Protein AF-A0A2G9TZS8-F1 (afdb_monomer)

pLDDT: mean 82.48, std 20.02, range [25.28, 98.56]

InterPro domains:
  IPR015021 Ester hydrolase C11orf54, Domain of unknown function DUF1907 [PF08925] (44-182)
  IPR015021 Ester hydrolase C11orf54, Domain of unknown function DUF1907 [PF08925] (202-262)
  IPR015021 Ester hydrolase C11orf54, Domain of unknown function DUF1907 [PTHR13204] (190-262)
  IPR015021 Ester hydrolase C11orf54, Domain of unknown function DUF1907 [SM01168] (24-305)

Organism: Teladorsagia circumcincta (NCBI:txid45464)

Nearest PDB structures (foldseek):
  1xcr-assembly2_B  TM=4.876E-01  e=2.610E-09  Homo sapiens

Foldseek 3Di:
DDDDDDDDDDPPPDPDDPVVVQVVVQVVCVVPDPDDDDDDDQQQKWKWFKFWDDCVFVVWTKIKTWFAGSNVRFTFIKTKAADPPDPDRIFIDTTRDRDGPQKTKMKMASFFDKDKAWDKDFDDWPDPDDLVRLLLQLCCVVVPQQKDKDKDKDWPAFDKDKDWIFGGDDPDDPPPPPPDPPDDDDDDHDDDDNVVSQVSSQVSRVVTGPDIDIDTDIAQQCCDPPNVGPTGGSGPPIDIDIDHDPVSSDRDPPVPDDPPPVVVVRIDIDMFTDGKIKIKIAMSHDPPPPDPHIHMDIQGPVGGD

Solvent-accessible surface area (backbone atoms only — not comparable to full-atom values): 17751 Å² total; per-residue (Å²): 138,85,84,79,81,81,78,84,77,81,81,75,76,82,80,71,51,72,68,56,48,47,54,54,49,46,60,59,44,54,78,79,42,96,81,76,81,83,77,87,73,81,64,39,29,30,36,34,17,22,28,33,30,35,33,96,78,72,77,42,27,17,36,18,29,44,26,35,13,50,63,76,73,38,49,54,14,39,33,28,30,67,40,87,96,51,97,53,61,49,40,56,46,78,35,83,58,94,73,63,40,64,29,34,39,30,37,35,9,64,43,52,29,68,30,81,38,66,43,78,46,73,45,64,75,77,39,91,57,53,74,69,57,31,39,32,56,29,46,22,71,72,49,45,86,54,26,38,68,52,65,54,75,48,70,43,74,70,62,72,46,85,46,66,40,45,59,69,79,72,92,66,80,72,68,76,71,70,84,67,80,80,77,85,80,85,80,90,57,53,81,75,52,59,73,54,48,33,55,49,39,44,64,27,40,62,72,26,24,77,42,75,48,60,46,82,39,71,41,65,58,28,48,37,86,88,62,60,41,63,41,44,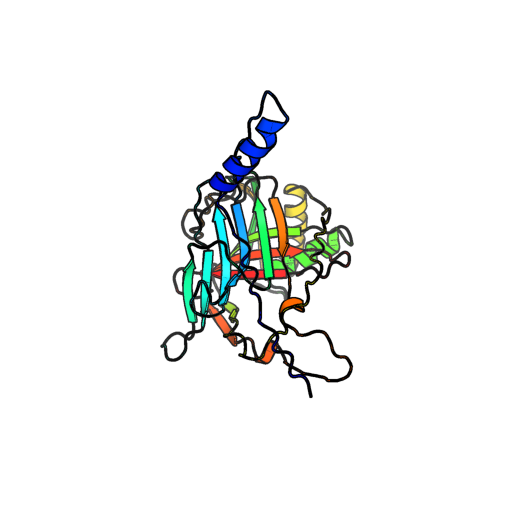22,69,26,40,74,68,44,77,49,79,42,79,38,76,75,69,79,51,78,81,87,52,91,87,60,91,77,85,75,56,60,79,78,64,42,46,72,44,83,34,56,46,59,28,41,32,27,33,31,34,35,31,40,73,95,78,77,82,62,71,49,68,44,71,31,42,36,42,99,78,42,38,74

Structure (mmCIF, N/CA/C/O backbone):
data_AF-A0A2G9TZS8-F1
#
_entry.id   AF-A0A2G9TZS8-F1
#
loop_
_atom_site.group_PDB
_atom_site.id
_atom_site.type_symbol
_atom_site.label_atom_id
_atom_site.label_alt_id
_atom_site.label_comp_id
_atom_site.label_asym_id
_atom_site.label_entity_id
_atom_site.label_seq_id
_atom_site.pdbx_PDB_ins_code
_atom_site.Cartn_x
_atom_site.Cartn_y
_atom_site.Cartn_z
_atom_site.occupancy
_atom_site.B_iso_or_equiv
_atom_site.auth_seq_id
_atom_site.auth_comp_id
_atom_site.auth_asym_id
_atom_site.auth_atom_id
_atom_site.pdbx_PDB_model_num
ATOM 1 N N . MET A 1 1 ? 31.378 -47.441 -19.114 1.00 35.12 1 MET A N 1
ATOM 2 C CA . MET A 1 1 ? 31.021 -46.063 -18.714 1.00 35.12 1 MET A CA 1
ATOM 3 C C . MET A 1 1 ? 30.010 -45.546 -19.720 1.00 35.12 1 MET A C 1
ATOM 5 O O . MET A 1 1 ? 30.395 -45.274 -20.845 1.00 35.12 1 MET A O 1
ATOM 9 N N . TYR A 1 2 ? 28.728 -45.512 -19.356 1.00 25.28 2 TYR A N 1
ATOM 10 C CA . TYR A 1 2 ? 27.676 -44.915 -20.182 1.00 25.28 2 TYR A CA 1
ATOM 11 C C . TYR A 1 2 ? 27.460 -43.480 -19.701 1.00 25.28 2 TYR A C 1
ATOM 13 O O . TYR A 1 2 ? 26.984 -43.262 -18.590 1.00 25.28 2 TYR A O 1
ATOM 21 N N . THR A 1 3 ? 27.855 -42.505 -20.512 1.00 29.95 3 THR A N 1
ATOM 22 C CA . THR A 1 3 ? 27.522 -41.092 -20.324 1.00 29.95 3 THR A CA 1
ATOM 23 C C . THR A 1 3 ? 26.095 -40.861 -20.817 1.00 29.95 3 THR A C 1
ATOM 25 O O . THR A 1 3 ? 25.846 -40.807 -22.018 1.00 29.95 3 THR A O 1
ATOM 28 N N . MET A 1 4 ? 25.139 -40.750 -19.893 1.00 28.06 4 MET A N 1
ATOM 29 C CA . MET A 1 4 ? 23.802 -40.236 -20.201 1.00 28.06 4 MET A CA 1
ATOM 30 C C . MET A 1 4 ? 23.874 -38.709 -20.313 1.00 28.06 4 MET A C 1
ATOM 32 O O . MET A 1 4 ? 24.074 -38.018 -19.315 1.00 28.06 4 MET A O 1
ATOM 36 N N . SER A 1 5 ? 23.720 -38.181 -21.528 1.00 30.44 5 SER A N 1
ATOM 37 C CA . SER A 1 5 ? 23.448 -36.761 -21.750 1.00 30.44 5 SER A CA 1
ATOM 38 C C . SER A 1 5 ? 21.983 -36.483 -21.417 1.00 30.44 5 SER A C 1
ATOM 40 O O . SER A 1 5 ? 21.083 -36.940 -22.125 1.00 30.44 5 SER A O 1
ATOM 42 N N . TRP A 1 6 ? 21.726 -35.735 -20.350 1.00 30.45 6 TRP A N 1
ATOM 43 C CA . TRP A 1 6 ? 20.396 -35.197 -20.087 1.00 30.45 6 TRP A CA 1
ATOM 44 C C . TRP A 1 6 ? 20.167 -34.013 -21.025 1.00 30.45 6 TRP A C 1
ATOM 46 O O . TRP A 1 6 ? 20.700 -32.929 -20.802 1.00 30.45 6 TRP A O 1
ATOM 56 N N . ASN A 1 7 ? 19.395 -34.220 -22.092 1.00 29.89 7 ASN A N 1
ATOM 57 C CA . ASN A 1 7 ? 18.829 -33.104 -22.842 1.00 29.89 7 ASN A CA 1
ATOM 58 C C . ASN A 1 7 ? 17.851 -32.379 -21.912 1.00 29.89 7 ASN A C 1
ATOM 60 O O . ASN A 1 7 ? 16.855 -32.956 -21.477 1.00 29.89 7 ASN A O 1
ATOM 64 N N . THR A 1 8 ? 18.147 -31.129 -21.572 1.00 30.12 8 THR A N 1
ATOM 65 C CA . THR A 1 8 ? 17.216 -30.260 -20.854 1.00 30.12 8 THR A CA 1
ATOM 66 C C . THR A 1 8 ? 16.026 -29.977 -21.770 1.00 30.12 8 THR A C 1
ATOM 68 O O . THR A 1 8 ? 16.137 -29.208 -22.722 1.00 30.12 8 THR A O 1
ATOM 71 N N . PHE A 1 9 ? 14.881 -30.611 -21.517 1.00 29.58 9 PHE A N 1
ATOM 72 C CA . PHE A 1 9 ? 13.633 -30.255 -22.185 1.00 29.58 9 PHE A CA 1
ATOM 73 C C . PHE A 1 9 ? 13.015 -29.070 -21.444 1.00 29.58 9 PHE A C 1
ATOM 75 O O . PHE A 1 9 ? 12.527 -29.208 -20.325 1.00 29.58 9 PHE A O 1
ATOM 82 N N . VAL A 1 10 ? 13.046 -27.891 -22.061 1.00 32.47 10 VAL A N 1
ATOM 83 C CA . VAL A 1 10 ? 12.282 -26.737 -21.582 1.00 32.47 10 VAL A CA 1
ATOM 84 C C . VAL A 1 10 ? 10.827 -26.957 -21.989 1.00 32.47 10 VAL A C 1
ATOM 86 O O . VAL A 1 10 ? 10.478 -26.832 -23.163 1.00 32.47 10 VAL A O 1
ATOM 89 N N . ILE A 1 11 ? 9.965 -27.300 -21.030 1.00 32.38 11 ILE A N 1
ATOM 90 C CA . ILE A 1 11 ? 8.516 -27.260 -21.242 1.00 32.38 11 ILE A CA 1
ATOM 91 C C . ILE A 1 11 ? 8.112 -25.784 -21.227 1.00 32.38 11 ILE A C 1
ATOM 93 O O . ILE A 1 11 ? 7.881 -25.192 -20.174 1.00 32.38 11 ILE A O 1
ATOM 97 N N . ASN A 1 12 ? 8.041 -25.171 -22.408 1.00 34.56 12 ASN A N 1
ATOM 98 C CA . ASN A 1 12 ? 7.396 -23.874 -22.559 1.00 34.56 12 ASN A CA 1
ATOM 99 C C . ASN A 1 12 ? 5.896 -24.072 -22.329 1.00 34.56 12 ASN A C 1
ATOM 101 O O . ASN A 1 12 ? 5.187 -24.580 -23.197 1.00 34.56 12 ASN A O 1
ATOM 105 N N . THR A 1 13 ? 5.405 -23.682 -21.154 1.00 34.59 13 THR A N 1
ATOM 106 C CA . THR A 1 13 ? 3.964 -23.538 -20.951 1.00 34.59 13 THR A CA 1
ATOM 107 C C . THR A 1 13 ? 3.486 -22.419 -21.871 1.00 34.59 13 THR A C 1
ATOM 109 O O . THR A 1 13 ? 3.831 -21.249 -21.693 1.00 34.59 13 THR A O 1
ATOM 112 N N . LEU A 1 14 ? 2.741 -22.780 -22.918 1.00 43.50 14 LEU A N 1
ATOM 113 C CA . LEU A 1 14 ? 2.058 -21.799 -23.755 1.00 43.50 14 LEU A CA 1
ATOM 114 C C . LEU A 1 14 ? 1.156 -20.966 -22.833 1.00 43.50 14 LEU A C 1
ATOM 116 O O . LEU A 1 14 ? 0.397 -21.528 -22.044 1.00 43.50 14 LEU A O 1
ATOM 120 N N . ARG A 1 15 ? 1.257 -19.634 -22.910 1.00 47.97 15 ARG A N 1
ATOM 121 C CA . ARG A 1 15 ? 0.358 -18.690 -22.226 1.00 47.97 15 ARG A CA 1
ATOM 122 C C . ARG A 1 15 ? -0.597 -18.084 -23.256 1.00 47.97 15 ARG A C 1
ATOM 124 O O . ARG A 1 15 ? -0.378 -16.945 -23.665 1.00 47.97 15 ARG A O 1
ATOM 131 N N . PRO A 1 16 ? -1.592 -18.849 -23.736 1.00 58.88 16 PRO A N 1
ATOM 132 C CA . PRO A 1 16 ? -2.584 -18.331 -24.665 1.00 58.88 16 PRO A CA 1
ATOM 133 C C . PRO A 1 16 ? -3.329 -17.152 -24.036 1.00 58.88 16 PRO A C 1
ATOM 135 O O . PRO A 1 16 ? -3.591 -17.118 -22.832 1.00 58.88 16 PRO A O 1
ATOM 138 N N . SER A 1 17 ? -3.679 -16.181 -24.866 1.00 65.94 17 SER A N 1
ATOM 139 C CA . SER A 1 17 ? -4.579 -15.092 -24.509 1.00 65.94 17 SER A CA 1
ATOM 140 C C . SER A 1 17 ? -5.941 -15.628 -24.054 1.00 65.94 17 SER A C 1
ATOM 142 O O . SER A 1 17 ? -6.375 -16.715 -24.445 1.00 65.94 17 SER A O 1
ATOM 144 N N . ASN A 1 18 ? -6.679 -14.828 -23.281 1.00 69.25 18 ASN A N 1
ATOM 145 C CA . ASN A 1 18 ? -8.056 -15.160 -22.900 1.00 69.25 18 ASN A CA 1
ATOM 146 C C . ASN A 1 18 ? -8.951 -15.429 -24.125 1.00 69.25 18 ASN A C 1
ATOM 148 O O . ASN A 1 18 ? -9.853 -16.258 -24.051 1.00 69.25 18 ASN A O 1
ATOM 152 N N . ALA A 1 19 ? -8.686 -14.772 -25.261 1.00 72.38 19 ALA A N 1
ATOM 153 C CA . ALA A 1 19 ? -9.400 -15.004 -26.516 1.00 72.38 19 ALA A CA 1
ATOM 154 C C . ALA A 1 19 ? -9.102 -16.391 -27.114 1.00 72.38 19 ALA A C 1
ATOM 156 O O . ALA A 1 19 ? -10.026 -17.101 -27.514 1.00 72.38 19 ALA A O 1
ATOM 157 N N . GLU A 1 20 ? -7.833 -16.803 -27.127 1.00 75.38 20 GLU A N 1
ATOM 158 C CA . GLU A 1 20 ? -7.422 -18.136 -27.581 1.00 75.38 20 GLU A CA 1
ATOM 159 C C . GLU A 1 20 ? -7.981 -19.230 -26.663 1.00 75.38 20 GLU A C 1
ATOM 161 O O . GLU A 1 20 ? -8.568 -20.197 -27.149 1.00 75.38 20 GLU A O 1
ATOM 166 N N . LEU A 1 21 ? -7.888 -19.048 -25.339 1.00 75.31 21 LEU A N 1
ATOM 167 C CA . LEU A 1 21 ? -8.467 -19.973 -24.361 1.00 75.31 21 LEU A CA 1
ATOM 168 C C . LEU A 1 21 ? -9.978 -20.095 -24.517 1.00 75.31 21 LEU A C 1
ATOM 170 O O . LEU A 1 21 ? -10.494 -21.210 -24.554 1.00 75.31 21 LEU A O 1
ATOM 174 N N . ARG A 1 22 ? -10.686 -18.968 -24.653 1.00 77.94 22 ARG A N 1
ATOM 175 C CA . ARG A 1 22 ? -12.132 -18.958 -24.881 1.00 77.94 22 ARG A CA 1
ATOM 176 C C . ARG A 1 22 ? -12.494 -19.805 -26.095 1.00 77.94 22 ARG A C 1
ATOM 178 O O . ARG A 1 22 ? -13.341 -20.680 -25.970 1.00 77.94 22 ARG A O 1
ATOM 185 N N . SER A 1 23 ? -11.834 -19.580 -27.232 1.00 79.31 23 SER A N 1
ATOM 186 C CA . SER A 1 23 ? -12.105 -20.317 -28.472 1.00 79.31 23 SER A CA 1
ATOM 187 C C . SER A 1 23 ? -11.875 -21.823 -28.305 1.00 79.31 23 SER A C 1
ATOM 189 O O . SER A 1 23 ? -12.710 -22.638 -28.699 1.00 79.31 23 SER A O 1
ATOM 191 N N . VAL A 1 24 ? -10.777 -22.221 -27.656 1.00 81.88 24 VAL A N 1
ATOM 192 C CA . VAL A 1 24 ? -10.482 -23.637 -27.382 1.00 81.88 24 VAL A CA 1
ATOM 193 C C . VAL A 1 24 ? -11.535 -24.261 -26.456 1.00 81.88 24 VAL A C 1
ATOM 195 O O . VAL A 1 24 ? -12.009 -25.366 -26.729 1.00 81.88 24 VAL A O 1
ATOM 198 N N . ILE A 1 25 ? -11.938 -23.556 -25.395 1.00 77.06 25 ILE A N 1
ATOM 199 C CA . ILE A 1 25 ? -12.937 -24.025 -24.424 1.00 77.06 25 ILE A CA 1
ATOM 200 C C . ILE A 1 25 ? -14.326 -24.117 -25.068 1.00 77.06 25 ILE A C 1
ATOM 202 O O . ILE A 1 25 ? -14.992 -25.141 -24.919 1.00 77.06 25 ILE A O 1
ATOM 206 N N . GLU A 1 26 ? -14.756 -23.102 -25.823 1.00 83.38 26 GLU A N 1
ATOM 207 C CA . GLU A 1 26 ? -16.028 -23.118 -26.559 1.00 83.38 26 GLU A CA 1
ATOM 208 C C . GLU A 1 26 ? -16.082 -24.314 -27.512 1.00 83.38 26 GLU A C 1
ATOM 210 O O . GLU A 1 26 ? -17.033 -25.094 -27.467 1.00 83.38 26 GLU A O 1
ATOM 215 N N . ASN A 1 27 ? -15.029 -24.522 -28.310 1.00 84.25 27 ASN A N 1
ATOM 216 C CA . ASN A 1 27 ? -14.941 -25.648 -29.240 1.00 84.25 27 ASN A CA 1
ATOM 217 C C . ASN A 1 27 ? -14.977 -27.013 -28.534 1.00 84.25 27 ASN A C 1
ATOM 219 O O . ASN A 1 27 ? -15.551 -27.969 -29.061 1.00 84.25 27 ASN A O 1
ATOM 223 N N . ALA A 1 28 ? -14.374 -27.133 -27.348 1.00 81.06 28 ALA A N 1
ATOM 224 C CA . ALA A 1 28 ? -14.421 -28.361 -26.558 1.00 81.06 28 ALA A CA 1
ATOM 225 C C . ALA A 1 28 ? -15.824 -28.632 -25.986 1.00 81.06 28 ALA A C 1
ATOM 227 O O . ALA A 1 28 ? -16.294 -29.773 -26.000 1.00 81.06 28 ALA A O 1
ATOM 228 N N . LEU A 1 29 ? -16.511 -27.591 -25.511 1.00 78.94 29 LEU A N 1
ATOM 229 C CA . LEU A 1 29 ? -17.843 -27.697 -24.918 1.00 78.94 29 LEU A CA 1
ATOM 230 C C . LEU A 1 29 ? -18.932 -27.949 -25.970 1.00 78.94 29 LEU A C 1
ATOM 232 O O . LEU A 1 29 ? -19.835 -28.747 -25.718 1.00 78.94 29 LEU A O 1
ATOM 236 N N . TRP A 1 30 ? -18.828 -27.357 -27.165 1.00 85.06 30 TRP A N 1
ATOM 237 C CA . TRP A 1 30 ? -19.791 -27.562 -28.260 1.00 85.06 30 TRP A CA 1
ATOM 238 C C . TRP A 1 30 ? -19.912 -29.020 -28.711 1.00 85.06 30 TRP A C 1
ATOM 240 O O . TRP A 1 30 ? -20.944 -29.420 -29.246 1.00 85.06 30 TRP A O 1
ATOM 250 N N . LYS A 1 31 ? -18.896 -29.848 -28.446 1.00 83.50 31 LYS A N 1
ATOM 251 C CA . LYS A 1 31 ? -18.956 -31.292 -28.713 1.00 83.50 31 LYS A CA 1
ATOM 252 C C . LYS A 1 31 ? -19.944 -32.036 -27.810 1.00 83.50 31 LYS A C 1
ATOM 254 O O . LYS A 1 31 ? -20.360 -33.132 -28.167 1.00 83.50 31 LYS A O 1
ATOM 259 N N . ASN A 1 32 ? -20.302 -31.468 -26.657 1.00 81.81 32 ASN A N 1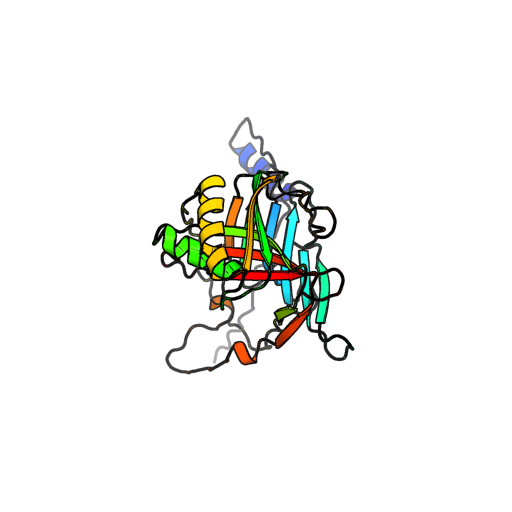
ATOM 260 C CA . ASN A 1 32 ? -21.054 -32.159 -25.605 1.00 81.81 32 ASN A CA 1
ATOM 261 C C . ASN A 1 32 ? -22.335 -31.428 -25.168 1.00 81.81 32 ASN A C 1
ATOM 263 O O . ASN A 1 32 ? -23.214 -32.049 -24.575 1.00 81.81 32 ASN A O 1
ATOM 267 N N . TYR A 1 33 ? -22.474 -30.133 -25.466 1.00 77.94 33 TYR A N 1
ATOM 268 C CA . TYR A 1 33 ? -23.594 -29.310 -25.007 1.00 77.94 33 TYR A CA 1
ATOM 269 C C . TYR A 1 33 ? -24.204 -28.508 -26.164 1.00 77.94 33 TYR A C 1
ATOM 271 O O . TYR A 1 33 ? -23.491 -27.966 -27.002 1.00 77.94 33 TYR A O 1
ATOM 279 N N . LYS A 1 34 ? -25.542 -28.418 -26.205 1.00 76.81 34 LYS A N 1
ATOM 280 C CA . LYS A 1 34 ? -26.296 -27.762 -27.296 1.00 76.81 34 LYS A CA 1
ATOM 281 C C . LYS A 1 34 ? -26.397 -26.238 -27.176 1.00 76.81 34 LYS A C 1
ATOM 283 O O . LYS A 1 34 ? -26.780 -25.596 -28.142 1.00 76.81 34 LYS A O 1
ATOM 288 N N . ASN A 1 35 ? -26.081 -25.680 -26.009 1.00 81.31 35 ASN A N 1
ATOM 289 C CA . ASN A 1 35 ? -26.144 -24.247 -25.724 1.00 81.31 35 ASN A CA 1
ATOM 290 C C . ASN A 1 35 ? -24.897 -23.861 -24.923 1.00 81.31 35 ASN A C 1
ATOM 292 O O . ASN A 1 35 ? -24.909 -23.911 -23.694 1.00 81.31 35 ASN A O 1
ATOM 296 N N . VAL A 1 36 ? -23.804 -23.544 -25.615 1.00 70.31 36 VAL A N 1
ATOM 297 C CA . VAL A 1 36 ? -22.550 -23.117 -24.984 1.00 70.31 36 VAL A CA 1
ATOM 298 C C . VAL A 1 36 ? -22.375 -21.621 -25.187 1.00 70.31 36 VAL A C 1
ATOM 300 O O . VAL A 1 36 ? -22.324 -21.143 -26.317 1.00 70.31 36 VAL A O 1
ATOM 303 N N . GLN A 1 37 ? -22.233 -20.893 -24.084 1.00 76.75 37 GLN A N 1
ATOM 304 C CA . GLN A 1 37 ? -21.794 -19.505 -24.075 1.00 76.75 37 GLN A CA 1
ATOM 305 C C . GLN A 1 37 ? -20.632 -19.394 -23.090 1.00 76.75 37 GLN A C 1
ATOM 307 O O . GLN A 1 37 ? -20.821 -19.582 -21.890 1.00 76.75 37 GLN A O 1
ATOM 312 N N . VAL A 1 38 ? -19.425 -19.112 -23.586 1.00 70.44 38 VAL A N 1
ATOM 313 C CA . VAL A 1 38 ? -18.279 -18.797 -22.726 1.00 70.44 38 VAL A CA 1
ATOM 314 C C . VAL A 1 38 ? -18.113 -17.288 -22.729 1.00 70.44 38 VAL A C 1
ATOM 316 O O . VAL A 1 38 ? -17.716 -16.678 -23.720 1.00 70.44 38 VAL A O 1
ATOM 319 N N . THR A 1 39 ? -18.450 -16.664 -21.609 1.00 65.38 39 THR A N 1
ATOM 320 C CA . THR A 1 39 ? -18.298 -15.220 -21.450 1.00 65.38 39 THR A CA 1
ATOM 321 C C . THR A 1 39 ? -16.917 -14.929 -20.888 1.00 65.38 39 THR A C 1
ATOM 323 O O . THR A 1 39 ? -16.554 -15.421 -19.823 1.00 65.38 39 THR A O 1
ATOM 326 N N . LEU A 1 40 ? -16.154 -14.093 -21.589 1.00 58.47 40 LEU A N 1
ATOM 327 C CA . LEU A 1 40 ? -14.996 -13.444 -20.991 1.00 58.47 40 LEU A CA 1
ATOM 328 C C . LEU A 1 40 ? -15.510 -12.312 -20.114 1.00 58.47 40 LEU A C 1
ATOM 330 O O . LEU A 1 40 ? -15.914 -11.266 -20.615 1.00 58.47 40 LEU A O 1
ATOM 334 N N . THR A 1 41 ? -15.533 -12.536 -18.808 1.00 54.84 41 THR A N 1
ATOM 335 C CA . THR A 1 41 ? -15.767 -11.463 -17.849 1.00 54.84 41 THR A CA 1
ATOM 336 C C . THR A 1 41 ? -14.444 -10.761 -17.596 1.00 54.84 41 THR A C 1
ATOM 338 O O . THR A 1 41 ? -13.476 -11.389 -17.162 1.00 54.84 41 THR A O 1
ATOM 341 N N . THR A 1 42 ? -14.387 -9.459 -17.861 1.00 58.56 42 THR A N 1
ATOM 342 C CA . THR A 1 42 ? -13.348 -8.623 -17.266 1.00 58.56 42 THR A CA 1
ATOM 343 C C . THR A 1 42 ? -13.581 -8.627 -15.760 1.00 58.56 42 THR A C 1
ATOM 345 O O . THR A 1 42 ? -14.714 -8.489 -15.304 1.00 58.56 42 THR A O 1
ATOM 348 N N . CYS A 1 43 ? -12.531 -8.859 -14.978 1.00 62.12 43 CYS A N 1
ATOM 349 C CA . CYS A 1 43 ? -12.584 -8.615 -13.544 1.00 62.12 43 CYS A CA 1
ATOM 350 C C . CYS A 1 43 ? -12.224 -7.137 -13.368 1.00 62.12 43 CYS A C 1
ATOM 352 O O . CYS A 1 43 ? -11.061 -6.794 -13.610 1.00 62.12 43 CYS A O 1
ATOM 354 N N . PRO A 1 44 ? -13.184 -6.243 -13.061 1.00 80.69 44 PRO A N 1
ATOM 355 C CA . PRO A 1 44 ? -12.887 -4.838 -12.849 1.00 80.69 44 PRO A CA 1
ATOM 356 C C . PRO A 1 44 ? -12.179 -4.719 -11.503 1.00 80.69 44 PRO A C 1
ATOM 358 O O . PRO A 1 44 ? -12.799 -4.412 -10.500 1.00 80.69 44 PRO A O 1
ATOM 361 N N . ALA A 1 45 ? -10.893 -5.050 -11.465 1.00 89.19 45 ALA A N 1
ATOM 362 C CA . ALA A 1 45 ? -10.120 -5.065 -10.239 1.00 89.19 45 ALA A CA 1
ATOM 363 C C . ALA A 1 45 ? -9.151 -3.889 -10.199 1.00 89.19 45 ALA A C 1
ATOM 365 O O . ALA A 1 45 ? -8.539 -3.545 -11.210 1.00 89.19 45 ALA A O 1
ATOM 366 N N . PHE A 1 46 ? -8.972 -3.307 -9.021 1.00 94.50 46 PHE A N 1
ATOM 367 C CA . PHE A 1 46 ? -7.871 -2.391 -8.752 1.00 94.50 46 PHE A CA 1
ATOM 368 C C . PHE A 1 46 ? -6.944 -3.026 -7.726 1.00 94.50 46 PHE A C 1
ATOM 370 O O . PHE A 1 46 ? -7.387 -3.375 -6.632 1.00 94.50 46 PHE A O 1
ATOM 377 N N . ALA A 1 47 ? -5.679 -3.205 -8.098 1.00 95.12 47 ALA A N 1
ATOM 378 C CA . ALA A 1 47 ? -4.657 -3.787 -7.249 1.00 95.12 47 ALA A CA 1
ATOM 379 C C . ALA A 1 47 ? -3.542 -2.775 -6.976 1.00 95.12 47 ALA A C 1
ATOM 381 O O . ALA A 1 47 ? -2.999 -2.178 -7.909 1.00 95.12 47 ALA A O 1
ATOM 382 N N . PHE A 1 48 ? -3.183 -2.615 -5.704 1.00 97.50 48 PHE A N 1
ATOM 383 C CA . PHE A 1 48 ? -2.068 -1.771 -5.288 1.00 97.50 48 PHE A CA 1
ATOM 384 C C . PHE A 1 48 ? -1.354 -2.336 -4.061 1.00 97.50 48 PHE A C 1
ATOM 386 O O . PHE A 1 48 ? -1.945 -3.072 -3.274 1.00 97.50 48 PHE A O 1
ATOM 393 N N . GLY A 1 49 ? -0.086 -1.982 -3.876 1.00 97.50 49 GLY A N 1
ATOM 394 C CA . GLY A 1 49 ? 0.686 -2.397 -2.703 1.00 97.50 49 GLY A CA 1
ATOM 395 C C . GLY A 1 49 ? 2.161 -2.663 -3.001 1.00 97.50 49 GLY A C 1
ATOM 396 O O . GLY A 1 49 ? 2.577 -2.629 -4.160 1.00 97.50 49 GLY A O 1
ATOM 397 N N . PRO A 1 50 ? 2.971 -2.907 -1.964 1.00 97.44 50 PRO A N 1
ATOM 398 C CA . PRO A 1 50 ? 4.396 -3.174 -2.111 1.00 97.44 50 PRO A CA 1
ATOM 399 C C . PRO A 1 50 ? 4.679 -4.556 -2.717 1.00 97.44 50 PRO A C 1
ATOM 401 O O . PRO A 1 50 ? 4.108 -5.576 -2.317 1.00 97.44 50 PRO A O 1
ATOM 404 N N . CYS A 1 51 ? 5.596 -4.586 -3.679 1.00 90.56 51 CYS A N 1
ATOM 405 C CA . CYS A 1 51 ? 6.077 -5.778 -4.373 1.00 90.56 51 CYS A CA 1
ATOM 406 C C . CYS A 1 51 ? 7.576 -5.656 -4.663 1.00 90.56 51 CYS A C 1
ATOM 408 O O . CYS A 1 51 ? 8.105 -4.549 -4.728 1.00 90.56 51 CYS A O 1
ATOM 410 N N . ALA A 1 52 ? 8.241 -6.775 -4.943 1.00 88.25 52 ALA A N 1
ATOM 411 C CA . ALA A 1 52 ? 9.570 -6.728 -5.550 1.00 88.25 52 ALA A CA 1
ATOM 412 C C . ALA A 1 52 ? 9.474 -6.549 -7.078 1.00 88.25 52 ALA A C 1
ATO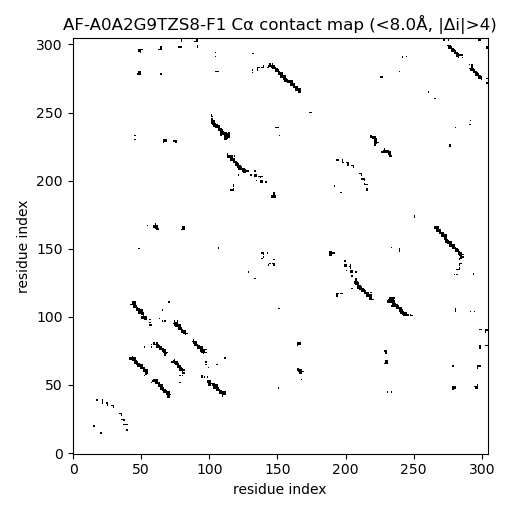M 414 O O . ALA A 1 52 ? 8.670 -7.195 -7.765 1.00 88.25 52 ALA A O 1
ATOM 415 N N . CYS A 1 53 ? 10.291 -5.636 -7.605 1.00 90.00 53 CYS A N 1
ATOM 416 C CA . CYS A 1 53 ? 10.399 -5.337 -9.025 1.00 90.00 53 CYS A CA 1
ATOM 417 C C . CYS A 1 53 ? 11.380 -6.309 -9.704 1.00 90.00 53 CYS A C 1
ATOM 419 O O . CYS A 1 53 ? 12.553 -6.376 -9.323 1.00 90.00 53 CYS A O 1
ATOM 421 N N . PRO A 1 54 ? 10.958 -7.042 -10.748 1.00 82.88 54 PRO A N 1
ATOM 422 C CA . PRO A 1 54 ? 11.838 -7.962 -11.444 1.00 82.88 54 PRO A CA 1
ATOM 423 C C . PRO A 1 54 ? 12.736 -7.233 -12.449 1.00 82.88 54 PRO A C 1
ATOM 425 O O . PRO A 1 54 ? 12.261 -6.442 -13.267 1.00 82.88 54 PRO A O 1
ATOM 428 N N . ALA A 1 55 ? 14.005 -7.646 -12.526 1.00 84.31 55 ALA A N 1
ATOM 429 C CA . ALA A 1 55 ? 14.956 -7.160 -13.532 1.00 84.31 55 ALA A CA 1
ATOM 430 C C . ALA A 1 55 ? 14.452 -7.308 -14.980 1.00 84.31 55 ALA A C 1
ATOM 432 O O . ALA A 1 55 ? 14.735 -6.471 -15.828 1.00 84.31 55 ALA A O 1
ATOM 433 N N . SER A 1 56 ? 13.614 -8.314 -15.260 1.00 81.00 56 SER A N 1
ATOM 434 C CA . SER A 1 56 ? 12.974 -8.490 -16.577 1.00 81.00 56 SER A CA 1
ATOM 435 C C . SER A 1 56 ? 12.051 -7.338 -17.009 1.00 81.00 56 SER A C 1
ATOM 437 O O . SER A 1 56 ? 11.618 -7.312 -18.157 1.00 81.00 56 SER A O 1
ATOM 439 N N . VAL A 1 57 ? 11.701 -6.436 -16.087 1.00 85.62 57 VAL A N 1
ATOM 440 C CA . VAL A 1 57 ? 10.794 -5.304 -16.310 1.00 85.62 57 VAL A CA 1
ATOM 441 C C . VAL A 1 57 ? 11.528 -3.969 -16.188 1.00 85.62 57 VAL A C 1
ATOM 443 O O . VAL A 1 57 ? 11.311 -3.094 -17.018 1.00 85.62 57 VAL A O 1
ATOM 446 N N . ALA A 1 58 ? 12.410 -3.820 -15.195 1.00 87.75 58 ALA A N 1
ATOM 447 C CA . ALA A 1 58 ? 13.119 -2.565 -14.924 1.00 87.75 58 ALA A CA 1
ATOM 448 C C . ALA A 1 58 ? 14.598 -2.554 -15.366 1.00 87.75 58 ALA A C 1
ATOM 450 O O . ALA A 1 58 ? 15.288 -1.552 -15.191 1.00 87.75 58 ALA A O 1
ATOM 451 N N . GLY A 1 59 ? 15.104 -3.657 -15.929 1.00 87.62 59 GLY A N 1
ATOM 452 C CA . GLY A 1 59 ? 16.514 -3.852 -16.296 1.00 87.62 59 GLY A CA 1
ATOM 453 C C . GLY A 1 59 ? 17.407 -4.322 -15.140 1.00 87.62 59 GLY A C 1
ATOM 454 O O . GLY A 1 59 ? 18.438 -4.936 -15.384 1.00 87.62 59 GLY A O 1
ATOM 455 N N . THR A 1 60 ? 16.983 -4.091 -13.899 1.00 86.94 60 THR A N 1
ATOM 456 C CA . THR A 1 60 ? 17.636 -4.502 -12.646 1.00 86.94 60 THR A CA 1
ATOM 457 C C . THR A 1 60 ? 16.556 -4.759 -11.592 1.00 86.94 60 THR A C 1
ATOM 459 O O . THR A 1 60 ? 15.405 -4.340 -11.772 1.00 86.94 60 THR A O 1
ATOM 462 N N . ALA A 1 61 ? 16.881 -5.503 -10.538 1.00 88.12 61 ALA A N 1
ATOM 463 C CA . ALA A 1 61 ? 15.972 -5.668 -9.410 1.00 88.12 61 ALA A CA 1
ATOM 464 C C . ALA A 1 61 ? 15.685 -4.319 -8.724 1.00 88.12 61 ALA A C 1
ATOM 466 O O . ALA A 1 61 ? 16.475 -3.378 -8.799 1.00 88.12 61 ALA A O 1
ATOM 467 N N . GLY A 1 62 ? 14.541 -4.218 -8.057 1.00 92.06 62 GLY A N 1
ATOM 468 C CA . GLY A 1 62 ? 14.208 -3.023 -7.291 1.00 92.06 62 GLY A CA 1
ATOM 469 C C . GLY A 1 62 ? 12.961 -3.187 -6.450 1.00 92.06 62 GLY A C 1
ATOM 470 O O . GLY A 1 62 ? 12.375 -4.269 -6.384 1.00 92.06 62 GLY A O 1
ATOM 471 N N . GLU A 1 63 ? 12.529 -2.083 -5.863 1.00 95.62 63 GLU A N 1
ATOM 472 C CA . GLU A 1 63 ? 11.290 -2.011 -5.098 1.00 95.62 63 GLU A CA 1
ATOM 473 C C . GLU A 1 63 ? 10.160 -1.522 -5.993 1.00 95.62 63 GLU A C 1
ATOM 475 O O . GLU A 1 63 ? 10.371 -0.672 -6.853 1.00 95.62 63 GLU A O 1
ATOM 480 N N . LEU A 1 64 ? 8.958 -2.076 -5.833 1.00 96.00 64 LEU A N 1
ATOM 481 C CA . LEU A 1 64 ? 7.789 -1.732 -6.640 1.00 96.00 64 LEU A CA 1
ATOM 482 C C . LEU A 1 64 ? 6.612 -1.336 -5.745 1.00 96.00 64 LEU A C 1
ATOM 484 O O . LEU A 1 64 ? 6.225 -2.087 -4.852 1.00 96.00 64 LEU A O 1
ATOM 488 N N . VAL A 1 65 ? 5.978 -0.207 -6.038 1.00 98.12 65 VAL A N 1
ATOM 489 C CA . VAL A 1 65 ? 4.589 0.069 -5.669 1.00 98.12 65 VAL A CA 1
ATOM 490 C C . VAL A 1 65 ? 3.710 -0.342 -6.844 1.00 98.12 65 VAL A C 1
ATOM 492 O O . VAL A 1 65 ? 3.705 0.310 -7.890 1.00 98.12 65 VAL A O 1
ATOM 495 N N . ALA A 1 66 ? 2.981 -1.445 -6.687 1.00 97.62 66 ALA A N 1
ATOM 496 C CA . ALA A 1 66 ? 2.017 -1.895 -7.677 1.00 97.62 66 ALA A CA 1
ATOM 497 C C . ALA A 1 66 ? 0.867 -0.889 -7.803 1.00 97.62 66 ALA A C 1
ATOM 499 O O . ALA A 1 66 ? 0.349 -0.399 -6.798 1.00 97.62 66 ALA A O 1
ATOM 500 N N . ASP A 1 67 ? 0.467 -0.616 -9.042 1.00 97.44 67 ASP A N 1
ATOM 501 C CA . ASP A 1 67 ? -0.668 0.235 -9.392 1.00 97.44 67 ASP A CA 1
ATOM 502 C C . ASP A 1 67 ? -1.280 -0.283 -10.700 1.00 97.44 67 ASP A C 1
ATOM 504 O O . ASP A 1 67 ? -0.796 0.014 -11.797 1.00 97.44 67 ASP A O 1
ATOM 508 N N . ALA A 1 68 ? -2.304 -1.128 -10.574 1.00 95.12 68 ALA A N 1
ATOM 509 C CA . ALA A 1 68 ? -2.947 -1.804 -11.694 1.00 95.12 68 ALA A CA 1
ATOM 510 C C . ALA A 1 68 ? -4.475 -1.710 -11.602 1.00 95.12 68 ALA A C 1
ATOM 512 O O . ALA A 1 68 ? -5.110 -2.374 -10.780 1.00 95.12 68 ALA A O 1
ATOM 513 N N . ASN A 1 69 ? -5.072 -0.911 -12.483 1.00 94.38 69 ASN A N 1
ATOM 514 C CA . ASN A 1 69 ? -6.511 -0.794 -12.678 1.00 94.38 69 ASN A CA 1
ATOM 515 C C . ASN A 1 69 ? -6.932 -1.640 -13.887 1.00 94.38 69 ASN A C 1
ATOM 517 O O . ASN A 1 69 ? -6.915 -1.197 -15.037 1.00 94.38 69 ASN A O 1
ATOM 521 N N . PHE A 1 70 ? -7.343 -2.876 -13.618 1.00 88.81 70 PHE A N 1
ATOM 522 C CA . PHE A 1 70 ? -7.829 -3.813 -14.627 1.00 88.81 70 PHE A CA 1
ATOM 523 C C . PHE A 1 70 ? -9.230 -3.466 -15.144 1.00 88.81 70 PHE A C 1
ATOM 525 O O . PHE A 1 70 ? -9.593 -3.926 -16.226 1.00 88.81 70 PHE A O 1
ATOM 532 N N . ALA A 1 71 ? -9.998 -2.627 -14.437 1.00 86.50 71 ALA A N 1
ATOM 533 C CA . ALA A 1 71 ? -11.272 -2.117 -14.949 1.00 86.50 71 ALA A CA 1
ATOM 534 C C . ALA A 1 71 ? -11.066 -1.201 -16.167 1.00 86.50 71 ALA A C 1
ATOM 536 O O . ALA A 1 71 ? -11.848 -1.247 -17.113 1.00 86.50 71 ALA A O 1
ATOM 537 N N . GLU A 1 72 ? -9.977 -0.429 -16.172 1.00 87.31 72 GLU A N 1
ATOM 538 C CA . GLU A 1 72 ? -9.587 0.457 -17.278 1.00 87.31 72 GLU A CA 1
ATOM 539 C C . GLU A 1 72 ? -8.431 -0.102 -18.125 1.00 87.31 72 GLU A C 1
ATOM 541 O O . GLU A 1 72 ? -7.959 0.564 -19.042 1.00 87.31 72 GLU A O 1
ATOM 546 N N . SER A 1 73 ? -7.970 -1.328 -17.840 1.00 88.25 73 SER A N 1
ATOM 547 C CA . SER A 1 73 ? -6.786 -1.939 -18.474 1.00 88.25 73 SER A CA 1
ATOM 548 C C . SER A 1 73 ? -5.539 -1.045 -18.417 1.00 88.25 73 SER A C 1
ATOM 550 O O . SER A 1 73 ? -4.770 -0.970 -19.373 1.00 88.25 73 SER A O 1
ATOM 552 N N . LYS A 1 74 ? -5.346 -0.351 -17.291 1.00 93.69 74 LYS A N 1
ATOM 553 C CA . LYS A 1 74 ? -4.267 0.613 -17.077 1.00 93.69 74 LYS A CA 1
ATOM 554 C C . LYS A 1 74 ? -3.343 0.133 -15.967 1.00 93.69 74 LYS A C 1
ATOM 556 O O . LYS A 1 74 ? -3.799 -0.152 -14.863 1.00 93.69 74 LYS A O 1
ATOM 561 N N . ILE A 1 75 ? -2.045 0.093 -16.242 1.00 95.00 75 ILE A N 1
ATOM 562 C CA . ILE A 1 75 ? -1.014 -0.218 -15.252 1.00 95.00 75 ILE A CA 1
ATOM 563 C C . ILE A 1 75 ? -0.014 0.932 -15.244 1.00 95.00 75 ILE A C 1
ATOM 565 O O . ILE A 1 75 ? 0.406 1.415 -16.293 1.00 95.00 75 ILE A O 1
ATOM 569 N N . ALA A 1 76 ? 0.329 1.414 -14.055 1.00 96.94 76 ALA A N 1
ATOM 570 C CA . ALA A 1 76 ? 1.304 2.483 -13.890 1.00 96.94 76 ALA A CA 1
ATOM 571 C C . ALA A 1 76 ? 2.107 2.319 -12.594 1.00 96.94 76 ALA A C 1
ATOM 573 O O . ALA A 1 76 ? 2.410 3.316 -11.935 1.00 96.94 76 ALA A O 1
ATOM 574 N N . SER A 1 77 ? 2.465 1.079 -12.251 1.00 97.44 77 SER A N 1
ATOM 575 C CA . SER A 1 77 ? 3.286 0.739 -11.084 1.00 97.44 77 SER A CA 1
ATOM 576 C C . SER A 1 77 ? 4.560 1.583 -11.032 1.00 97.44 77 SER A C 1
ATOM 578 O O . SER A 1 77 ? 5.146 1.893 -12.071 1.00 97.44 77 SER A O 1
ATOM 580 N N . LYS A 1 78 ? 5.004 1.967 -9.838 1.00 97.56 78 LYS A N 1
ATOM 581 C CA . LYS A 1 78 ? 6.229 2.757 -9.649 1.00 97.56 78 LYS A CA 1
ATOM 582 C C . LYS A 1 78 ? 7.327 1.853 -9.134 1.00 97.56 78 LYS A C 1
ATOM 584 O O . LYS A 1 78 ? 7.102 1.145 -8.162 1.00 97.56 78 LYS A O 1
ATOM 589 N N . ALA A 1 79 ? 8.471 1.841 -9.802 1.00 96.31 79 ALA A N 1
ATOM 590 C CA . ALA A 1 79 ? 9.633 1.089 -9.359 1.00 96.31 79 ALA A CA 1
ATOM 591 C C . ALA A 1 79 ? 10.763 2.038 -8.972 1.00 96.31 79 ALA A C 1
ATOM 593 O O . ALA A 1 79 ? 11.040 2.968 -9.728 1.00 96.31 79 ALA A O 1
ATOM 594 N N . THR A 1 80 ? 11.446 1.754 -7.869 1.00 95.94 80 THR A N 1
ATOM 595 C CA . THR A 1 80 ? 12.705 2.404 -7.502 1.00 95.94 80 THR A CA 1
ATOM 596 C C . THR A 1 80 ? 13.827 1.391 -7.668 1.00 95.94 80 THR A C 1
ATOM 598 O O . THR A 1 80 ? 13.775 0.291 -7.113 1.00 95.94 80 THR A O 1
ATOM 601 N N . ILE A 1 81 ? 14.836 1.741 -8.466 1.00 93.56 81 ILE A N 1
ATOM 602 C CA . ILE A 1 81 ? 15.994 0.881 -8.734 1.00 93.56 81 ILE A CA 1
ATOM 603 C C . ILE A 1 81 ? 17.295 1.593 -8.400 1.00 93.56 81 ILE A C 1
ATOM 605 O O . ILE A 1 81 ? 17.409 2.808 -8.578 1.00 93.56 81 ILE A O 1
ATOM 609 N N . GLN A 1 82 ? 18.302 0.824 -7.991 1.00 90.38 82 GLN A N 1
ATOM 610 C CA . GLN A 1 82 ? 19.657 1.344 -7.834 1.00 90.38 82 GLN A CA 1
ATOM 611 C C . GLN A 1 82 ? 20.296 1.641 -9.192 1.00 90.38 82 GLN A C 1
ATOM 613 O O . GLN A 1 82 ? 20.037 0.971 -10.195 1.00 90.38 82 GLN A O 1
ATOM 618 N N . GLN A 1 83 ? 21.173 2.641 -9.221 1.00 87.12 83 GLN A N 1
ATOM 619 C CA . GLN A 1 83 ? 21.962 2.986 -10.394 1.00 87.12 83 GLN A CA 1
ATOM 620 C C . GLN A 1 83 ? 23.425 3.236 -10.017 1.00 87.12 83 GLN A C 1
ATOM 622 O O . GLN A 1 83 ? 23.741 4.103 -9.208 1.00 87.12 83 GLN A O 1
ATOM 627 N N . GLY A 1 84 ? 24.343 2.499 -10.644 1.00 81.00 84 GLY A N 1
ATOM 628 C CA . GLY A 1 84 ? 25.780 2.702 -10.460 1.00 81.00 84 GLY A CA 1
ATOM 629 C C . GLY A 1 84 ? 26.324 3.843 -11.323 1.00 81.00 84 GLY A C 1
ATOM 630 O O . GLY A 1 84 ? 25.983 3.946 -12.497 1.00 81.00 84 GLY A O 1
ATOM 631 N N . GLY A 1 85 ? 27.212 4.673 -10.766 1.00 74.75 85 GLY A N 1
ATOM 632 C CA . GLY A 1 85 ? 27.949 5.695 -11.528 1.00 74.75 85 GLY A CA 1
ATOM 633 C C . GLY A 1 85 ? 27.160 6.964 -11.873 1.00 74.75 85 GLY A C 1
ATOM 634 O O . GLY A 1 85 ? 27.621 7.758 -12.690 1.00 74.75 85 GLY A O 1
ATOM 635 N N . HIS A 1 86 ? 25.995 7.166 -11.258 1.00 78.00 86 HIS A N 1
ATOM 636 C CA . HIS A 1 86 ? 25.164 8.359 -11.420 1.00 78.00 86 HIS A CA 1
ATOM 637 C C . HIS A 1 86 ? 25.280 9.299 -10.211 1.00 78.00 86 HIS A C 1
ATOM 639 O O . HIS A 1 86 ? 25.717 8.900 -9.134 1.00 78.00 86 HIS A O 1
ATOM 645 N N . THR A 1 87 ? 24.884 10.565 -10.392 1.00 76.81 87 THR A N 1
ATOM 646 C CA . THR A 1 87 ? 24.829 11.559 -9.305 1.00 76.81 87 THR A CA 1
ATOM 647 C C . THR A 1 87 ? 23.798 11.197 -8.239 1.00 76.81 87 THR A C 1
ATOM 649 O O . THR A 1 87 ? 24.039 11.455 -7.065 1.00 76.81 87 THR A O 1
ATOM 652 N N . SER A 1 88 ? 22.675 10.592 -8.646 1.00 83.38 88 SER A N 1
ATOM 653 C CA . SER A 1 88 ? 21.725 9.942 -7.741 1.00 83.38 88 SER A CA 1
ATOM 654 C C . SER A 1 88 ? 22.007 8.435 -7.698 1.00 83.38 88 SER A C 1
ATOM 656 O O . SER A 1 88 ? 22.152 7.837 -8.768 1.00 83.38 88 SER A O 1
ATOM 658 N N . PRO A 1 89 ? 22.077 7.803 -6.511 1.00 89.31 89 PRO A N 1
ATOM 659 C CA . PRO A 1 89 ? 22.328 6.365 -6.386 1.00 89.31 89 PRO A CA 1
ATOM 660 C C . PRO A 1 89 ? 21.120 5.495 -6.778 1.00 89.31 89 PRO A C 1
ATOM 662 O O . PRO A 1 89 ? 21.250 4.274 -6.879 1.00 89.31 89 PRO A O 1
ATOM 665 N N . TYR A 1 90 ? 19.956 6.102 -7.012 1.00 93.19 90 TYR A N 1
ATOM 666 C CA . TYR A 1 90 ? 18.729 5.439 -7.445 1.00 93.19 90 TYR A CA 1
ATOM 667 C C . TYR A 1 90 ? 17.895 6.344 -8.355 1.00 93.19 90 TYR A C 1
ATOM 669 O O . TYR A 1 90 ? 18.130 7.551 -8.447 1.00 93.19 90 TYR A O 1
ATOM 677 N N . LYS A 1 91 ? 16.907 5.752 -9.025 1.00 92.75 91 LYS A N 1
ATOM 678 C CA . LYS A 1 91 ? 15.870 6.487 -9.755 1.00 92.75 91 LYS A CA 1
ATOM 679 C C . LYS A 1 91 ? 14.519 5.802 -9.632 1.00 92.75 91 LYS A C 1
ATOM 681 O O . LYS A 1 91 ? 14.462 4.575 -9.497 1.00 92.75 91 LYS A O 1
ATOM 686 N N . SER A 1 92 ? 13.463 6.586 -9.809 1.00 93.50 92 SER A N 1
ATOM 687 C CA . SER A 1 92 ? 12.109 6.078 -9.954 1.00 93.50 92 SER A CA 1
ATOM 688 C C . SER A 1 92 ? 11.724 5.943 -11.429 1.00 93.50 92 SER A C 1
ATOM 690 O O . SER A 1 92 ? 12.164 6.682 -12.309 1.00 93.50 92 SER A O 1
ATOM 692 N N . LEU A 1 93 ? 10.884 4.962 -11.734 1.00 94.44 93 LEU A N 1
ATOM 693 C CA . LEU A 1 93 ? 10.346 4.726 -13.072 1.00 94.44 93 LEU A CA 1
ATOM 694 C C . LEU A 1 93 ? 8.897 4.254 -12.999 1.00 94.44 93 LEU A C 1
ATOM 696 O O . LEU A 1 93 ? 8.490 3.556 -12.076 1.00 94.44 93 LEU A O 1
ATOM 700 N N . THR A 1 94 ? 8.114 4.625 -14.012 1.00 96.69 94 THR A N 1
ATOM 701 C CA . THR A 1 94 ? 6.768 4.079 -14.202 1.00 96.69 94 THR A CA 1
ATOM 702 C C . THR A 1 94 ? 6.835 2.836 -15.080 1.00 96.69 94 THR A C 1
ATOM 704 O O . THR A 1 94 ? 7.434 2.856 -16.153 1.00 96.69 94 THR A O 1
ATOM 707 N N . ILE A 1 95 ? 6.189 1.774 -14.619 1.00 94.81 95 ILE A N 1
ATOM 708 C CA . ILE A 1 95 ? 6.150 0.454 -15.226 1.00 94.81 95 ILE A CA 1
ATOM 709 C C . ILE A 1 95 ? 4.730 0.143 -15.698 1.00 94.81 95 ILE A C 1
ATOM 711 O O . ILE A 1 95 ? 3.791 0.106 -14.904 1.00 94.81 95 ILE A O 1
ATOM 715 N N . ASP A 1 96 ? 4.605 -0.159 -16.989 1.00 95.00 96 ASP A N 1
ATOM 716 C CA . ASP A 1 96 ? 3.393 -0.707 -17.606 1.00 95.00 96 ASP A CA 1
ATOM 717 C C . ASP A 1 96 ? 3.508 -2.238 -17.713 1.00 95.00 96 ASP A C 1
ATOM 719 O O . ASP A 1 96 ? 3.725 -2.827 -18.772 1.00 95.00 96 ASP A O 1
ATOM 723 N N . SER A 1 97 ? 3.518 -2.899 -16.555 1.00 88.19 97 SER A N 1
ATOM 724 C CA . SER A 1 97 ? 3.603 -4.357 -16.442 1.00 88.19 97 SER A CA 1
ATOM 725 C C . SER A 1 97 ? 3.058 -4.804 -15.084 1.00 88.19 97 SER A C 1
ATOM 727 O O . SER A 1 97 ? 3.440 -4.235 -14.060 1.00 88.19 97 SER A O 1
ATOM 729 N N . PRO A 1 98 ? 2.220 -5.856 -15.030 1.00 84.50 98 PRO A N 1
ATOM 730 C CA . PRO A 1 98 ? 1.696 -6.391 -13.772 1.00 84.50 98 PRO A CA 1
ATOM 731 C C . PRO A 1 98 ? 2.681 -7.345 -13.077 1.00 84.50 98 PRO A C 1
ATOM 733 O O . PRO A 1 98 ? 2.339 -7.971 -12.076 1.00 84.50 98 PRO A O 1
ATOM 736 N N . LYS A 1 99 ? 3.871 -7.559 -13.649 1.00 83.44 99 LYS A N 1
ATOM 737 C CA . LYS A 1 99 ? 4.816 -8.561 -13.154 1.00 83.44 99 LYS A CA 1
ATOM 738 C C . LYS A 1 99 ? 5.525 -8.068 -11.895 1.00 83.44 99 LYS A C 1
ATOM 740 O O . LYS A 1 99 ? 6.117 -6.994 -11.895 1.00 83.44 99 LYS A O 1
ATOM 745 N N . PHE A 1 100 ? 5.572 -8.939 -10.899 1.00 85.19 100 PHE A N 1
ATOM 746 C CA . PHE A 1 100 ? 6.466 -8.873 -9.748 1.00 85.19 100 PHE A CA 1
ATOM 747 C C . PHE A 1 100 ? 7.232 -10.202 -9.630 1.00 85.19 100 PHE A C 1
ATOM 749 O O . PHE A 1 100 ? 6.880 -11.188 -10.288 1.00 85.19 100 PHE A O 1
ATOM 756 N N . ASN A 1 101 ? 8.281 -10.256 -8.814 1.00 75.62 101 ASN A N 1
ATOM 757 C CA . ASN A 1 101 ? 8.987 -11.493 -8.462 1.00 75.62 101 ASN A CA 1
ATOM 758 C C . ASN A 1 101 ? 9.053 -11.664 -6.944 1.00 75.62 101 ASN A C 1
ATOM 760 O O . ASN A 1 101 ? 8.850 -10.711 -6.216 1.00 75.62 101 ASN A O 1
ATOM 764 N N . LEU A 1 102 ? 9.366 -12.879 -6.484 1.00 74.88 102 LEU A N 1
ATOM 765 C CA . LEU A 1 102 ? 9.630 -13.265 -5.087 1.00 74.88 102 LEU A CA 1
ATOM 766 C C . LEU A 1 102 ? 8.511 -13.020 -4.072 1.00 74.88 102 LEU A C 1
ATOM 768 O O . LEU A 1 102 ? 8.095 -13.980 -3.423 1.00 74.88 102 LEU A O 1
ATOM 772 N N . MET A 1 103 ? 8.057 -11.781 -3.902 1.00 79.06 103 MET A N 1
ATOM 773 C CA . MET A 1 103 ? 7.007 -11.422 -2.970 1.00 79.06 103 MET A CA 1
ATOM 774 C C . MET A 1 103 ? 6.155 -10.229 -3.413 1.00 79.06 103 MET A C 1
ATOM 776 O O . MET A 1 103 ? 6.632 -9.309 -4.081 1.00 79.06 103 MET A O 1
ATOM 780 N N . ALA A 1 104 ? 4.897 -10.246 -2.981 1.00 83.69 104 ALA A N 1
ATOM 781 C CA . ALA A 1 104 ? 3.956 -9.144 -3.110 1.00 83.69 104 ALA A CA 1
ATOM 782 C C . ALA A 1 104 ? 2.948 -9.162 -1.957 1.00 83.69 104 ALA A C 1
ATOM 784 O O . ALA A 1 104 ? 2.443 -10.222 -1.585 1.00 83.69 104 ALA A O 1
ATOM 785 N N . ASN A 1 105 ? 2.627 -7.983 -1.429 1.00 93.50 105 ASN A N 1
ATOM 786 C CA . ASN A 1 105 ? 1.532 -7.779 -0.488 1.00 93.50 105 ASN A CA 1
ATOM 787 C C . ASN A 1 105 ? 0.579 -6.768 -1.122 1.00 93.50 105 ASN A C 1
ATOM 789 O O . ASN A 1 105 ? 0.845 -5.569 -1.132 1.00 93.50 105 ASN A O 1
ATOM 793 N N . LEU A 1 106 ? -0.500 -7.267 -1.717 1.00 93.38 106 LEU A N 1
ATOM 794 C CA . LEU A 1 106 ? -1.391 -6.486 -2.570 1.00 93.38 106 LEU A CA 1
ATOM 795 C C . LEU A 1 106 ? -2.755 -6.329 -1.922 1.00 93.38 106 LEU A C 1
ATOM 797 O O . LEU A 1 106 ? -3.373 -7.311 -1.527 1.00 93.38 106 LEU A O 1
ATOM 801 N N . ALA A 1 107 ? -3.263 -5.107 -1.894 1.00 94.75 107 ALA A N 1
ATOM 802 C CA . ALA A 1 107 ? -4.678 -4.843 -1.728 1.00 94.75 107 ALA A CA 1
ATOM 803 C C . ALA A 1 107 ? -5.362 -4.972 -3.090 1.00 94.75 107 ALA A C 1
ATOM 805 O O . ALA A 1 107 ? -4.895 -4.395 -4.069 1.00 94.75 107 ALA A O 1
ATOM 806 N N . ILE A 1 108 ? -6.456 -5.724 -3.154 1.00 92.94 108 ILE A N 1
ATOM 807 C CA . ILE A 1 108 ? -7.227 -5.968 -4.372 1.00 92.94 108 ILE A CA 1
ATOM 808 C C . ILE A 1 108 ? -8.681 -5.609 -4.097 1.00 92.94 108 ILE A C 1
ATOM 810 O O . ILE A 1 108 ? -9.305 -6.154 -3.188 1.00 92.94 108 ILE A O 1
ATOM 814 N N . SER A 1 109 ? -9.211 -4.685 -4.887 1.00 92.62 109 SER A N 1
ATOM 815 C CA . SER A 1 109 ? -10.610 -4.269 -4.869 1.00 92.62 109 SER A CA 1
ATOM 816 C C . SER A 1 109 ? -11.349 -4.907 -6.033 1.00 92.62 109 SER A C 1
ATOM 818 O O . SER A 1 109 ? -10.917 -4.745 -7.171 1.00 92.62 109 SER A O 1
ATOM 820 N N . GLU A 1 110 ? -12.446 -5.614 -5.761 1.00 89.38 110 GLU A N 1
ATOM 821 C CA . GLU A 1 110 ? -13.332 -6.179 -6.797 1.00 89.38 110 GLU A CA 1
ATOM 822 C C . GLU A 1 110 ? -14.315 -5.144 -7.366 1.00 89.38 110 GLU A C 1
ATOM 824 O O . GLU A 1 110 ? -14.921 -5.358 -8.413 1.00 89.38 110 GLU A O 1
ATOM 829 N N . GLU A 1 111 ? -14.516 -4.037 -6.650 1.00 91.62 111 GLU A N 1
ATOM 830 C CA . GLU A 1 111 ? -15.418 -2.953 -7.034 1.00 91.62 111 GLU A CA 1
ATOM 831 C C . GLU A 1 111 ? -14.686 -1.609 -6.893 1.00 91.62 111 GLU A C 1
ATOM 833 O O . GLU A 1 111 ? -14.972 -0.867 -5.947 1.00 91.62 111 GLU A O 1
ATOM 838 N N . PRO A 1 112 ? -13.722 -1.294 -7.779 1.00 91.94 112 PRO A N 1
ATOM 839 C CA . PRO A 1 112 ? -12.919 -0.081 -7.705 1.00 91.94 112 PRO A CA 1
ATOM 840 C C . PRO A 1 112 ? -13.780 1.169 -7.867 1.00 91.94 112 PRO A C 1
ATOM 842 O O . PRO A 1 112 ? -14.795 1.165 -8.565 1.00 91.94 112 PRO A O 1
ATOM 845 N N . GLY A 1 113 ? -13.367 2.254 -7.218 1.00 93.06 113 GLY A N 1
ATOM 846 C CA . GLY A 1 113 ? -14.123 3.499 -7.233 1.00 93.06 113 GLY A CA 1
ATOM 847 C C . GLY A 1 113 ? -13.971 4.320 -5.955 1.00 93.06 113 GLY A C 1
ATOM 848 O O . GLY A 1 113 ? -13.319 3.890 -4.999 1.00 93.06 113 GLY A O 1
ATOM 849 N N . PRO A 1 114 ? -14.624 5.488 -5.885 1.00 95.00 114 PRO A N 1
ATOM 850 C CA . PRO A 1 114 ? -14.780 6.222 -4.637 1.00 95.00 114 PRO A CA 1
ATOM 851 C C . PRO A 1 114 ? -15.513 5.377 -3.584 1.00 95.00 114 PRO A C 1
ATOM 853 O O . PRO A 1 114 ? -16.515 4.720 -3.876 1.00 95.00 114 PRO A O 1
ATOM 856 N N . ALA A 1 115 ? -15.024 5.411 -2.348 1.00 94.25 115 ALA A N 1
ATOM 857 C CA . ALA A 1 115 ? -15.616 4.722 -1.204 1.00 94.25 115 ALA A CA 1
ATOM 858 C C . ALA A 1 115 ? -15.335 5.500 0.087 1.00 94.25 115 ALA A C 1
ATOM 860 O O . ALA A 1 115 ? -14.435 6.340 0.118 1.00 94.25 115 ALA A O 1
ATOM 861 N N . GLU A 1 116 ? -16.095 5.232 1.148 1.00 96.62 116 GLU A N 1
ATOM 862 C CA . GLU A 1 116 ? -15.786 5.763 2.479 1.00 96.62 116 GLU A CA 1
ATOM 863 C C . GLU A 1 116 ? -14.508 5.113 3.023 1.00 96.62 116 GLU A C 1
ATOM 865 O O . GLU A 1 116 ? -14.332 3.894 2.944 1.00 96.62 116 GLU A O 1
ATOM 870 N N . VAL A 1 117 ? -13.627 5.925 3.599 1.00 97.19 117 VAL A N 1
ATOM 871 C CA . VAL A 1 117 ? -12.353 5.503 4.180 1.00 97.19 117 VAL A CA 1
ATOM 872 C C . VAL A 1 117 ? -12.171 6.098 5.570 1.00 97.19 117 VAL A C 1
ATOM 874 O O . VAL A 1 117 ? -12.723 7.150 5.898 1.00 97.19 117 VAL A O 1
ATOM 877 N N . VAL A 1 118 ? -11.328 5.452 6.375 1.00 97.75 118 VAL A N 1
ATOM 878 C CA . VAL A 1 118 ? -10.778 6.069 7.585 1.00 97.75 118 VAL A CA 1
ATOM 879 C C . VAL A 1 118 ? -9.640 6.997 7.165 1.00 97.75 118 VAL A C 1
ATOM 881 O O . VAL A 1 118 ? -8.551 6.544 6.813 1.00 97.75 118 VAL A O 1
ATOM 884 N N . HIS A 1 119 ? -9.898 8.300 7.173 1.00 98.12 119 HIS A N 1
ATOM 885 C CA . HIS A 1 119 ? -8.921 9.316 6.809 1.00 98.12 119 HIS A CA 1
ATOM 886 C C . HIS A 1 119 ? -8.144 9.762 8.046 1.00 98.12 119 HIS A C 1
ATOM 888 O O . HIS A 1 119 ? -8.714 10.159 9.062 1.00 98.12 119 HIS A O 1
ATOM 894 N N . ILE A 1 120 ? -6.819 9.669 7.960 1.00 98.25 120 ILE A N 1
ATOM 895 C CA . ILE A 1 120 ? -5.905 9.902 9.074 1.00 98.25 120 ILE A CA 1
ATOM 896 C C . ILE A 1 120 ? -5.033 11.109 8.752 1.00 98.25 120 ILE A C 1
ATOM 898 O O . ILE A 1 120 ? -4.370 11.149 7.717 1.00 98.25 120 ILE A O 1
ATOM 902 N N . LYS A 1 121 ? -4.969 12.059 9.683 1.00 98.31 121 LYS A N 1
ATOM 903 C CA . LYS A 1 121 ? -3.952 13.109 9.710 1.00 98.31 121 LYS A CA 1
ATOM 904 C C . LYS A 1 121 ? -3.228 13.047 11.041 1.00 98.31 121 LYS A C 1
ATOM 906 O O . LYS A 1 121 ? -3.849 13.135 12.097 1.00 98.31 121 LYS A O 1
ATOM 911 N N . CYS A 1 122 ? -1.911 12.927 10.994 1.00 98.19 122 CYS A N 1
ATOM 912 C CA . CYS A 1 122 ? -1.081 12.999 12.184 1.00 98.19 122 CYS A CA 1
ATOM 913 C C . CYS A 1 122 ? 0.245 13.697 11.884 1.00 98.19 122 CYS A C 1
ATOM 915 O O . CYS A 1 122 ? 0.745 13.639 10.761 1.00 98.19 122 CYS A O 1
ATOM 917 N N . SER A 1 123 ? 0.822 14.360 12.882 1.00 98.25 123 SER A N 1
ATOM 918 C CA . SER A 1 123 ? 2.125 15.015 12.753 1.00 98.25 123 SER A CA 1
ATOM 919 C C . SER A 1 123 ? 2.866 15.057 14.085 1.00 98.25 123 SER A C 1
ATOM 921 O O . SER A 1 123 ? 2.268 14.815 15.134 1.00 98.25 123 SER A O 1
ATOM 923 N N . GLU A 1 124 ? 4.156 15.411 14.029 1.00 97.19 124 GLU A N 1
ATOM 924 C CA . GLU A 1 124 ? 5.051 15.480 15.195 1.00 97.19 124 GLU A CA 1
ATOM 925 C C . GLU A 1 124 ? 5.076 14.138 15.945 1.00 97.19 124 GLU A C 1
ATOM 927 O O . GLU A 1 124 ? 4.407 13.952 16.964 1.00 97.19 124 GLU A O 1
ATOM 932 N N . ARG A 1 125 ? 5.830 13.176 15.396 1.00 97.00 125 ARG A N 1
ATOM 933 C CA . ARG A 1 125 ? 6.039 11.877 16.038 1.00 97.00 125 ARG A CA 1
ATOM 934 C C . ARG A 1 125 ? 6.806 12.071 17.352 1.00 97.00 125 ARG A C 1
ATOM 936 O O . ARG A 1 125 ? 7.910 12.603 17.344 1.00 97.00 125 ARG A O 1
ATOM 943 N N . ILE A 1 126 ? 6.206 11.632 18.454 1.00 97.62 126 ILE A N 1
ATOM 944 C CA . ILE A 1 126 ? 6.740 11.682 19.826 1.00 97.62 126 ILE A CA 1
ATOM 945 C C . ILE A 1 126 ? 7.062 10.292 20.390 1.00 97.62 126 ILE A C 1
ATOM 947 O O . ILE A 1 126 ? 7.708 10.193 21.428 1.00 97.62 126 ILE A O 1
ATOM 951 N N . GLY A 1 127 ? 6.588 9.229 19.734 1.00 95.19 127 GLY A N 1
ATOM 952 C CA . GLY A 1 127 ? 6.873 7.842 20.097 1.00 95.19 127 GLY A CA 1
ATOM 953 C C . GLY A 1 127 ? 7.818 7.152 19.114 1.00 95.19 127 GLY A C 1
ATOM 954 O O . GLY A 1 127 ? 8.207 7.710 18.088 1.00 95.19 127 GLY A O 1
ATOM 955 N N . GLU A 1 128 ? 8.174 5.908 19.419 1.00 94.75 128 GLU A N 1
ATOM 956 C CA . GLU A 1 128 ? 9.124 5.127 18.615 1.00 94.75 128 GLU A CA 1
ATOM 957 C C . GLU A 1 128 ? 8.491 4.538 17.344 1.00 94.75 128 GLU A C 1
ATOM 959 O O . GLU A 1 128 ? 9.187 4.278 16.363 1.00 94.75 128 GLU A O 1
ATOM 964 N N . GLU A 1 129 ? 7.167 4.370 17.318 1.00 95.44 129 GLU A N 1
ATOM 965 C CA . GLU A 1 129 ? 6.471 3.689 16.224 1.00 95.44 129 GLU A CA 1
ATOM 966 C C . GLU A 1 129 ? 6.361 4.559 14.967 1.00 95.44 129 GLU A C 1
ATOM 968 O O . GLU A 1 129 ? 5.991 5.732 15.032 1.00 95.44 129 GLU A O 1
ATOM 973 N N . ASN A 1 130 ? 6.607 3.967 13.796 1.00 94.94 130 ASN A N 1
ATOM 974 C CA . ASN A 1 130 ? 6.199 4.571 12.525 1.00 94.94 130 ASN A CA 1
ATOM 975 C C . ASN A 1 130 ? 4.657 4.528 12.373 1.00 94.94 130 ASN A C 1
ATOM 977 O O . ASN A 1 130 ? 3.954 3.924 13.186 1.00 94.94 130 ASN A O 1
ATOM 981 N N . LEU A 1 131 ? 4.108 5.180 11.342 1.00 97.06 131 LEU A N 1
ATOM 982 C CA . LEU A 1 131 ? 2.653 5.279 11.166 1.00 97.06 131 LEU A CA 1
ATOM 983 C C . LEU A 1 131 ? 1.959 3.901 11.003 1.00 97.06 131 LEU A C 1
ATOM 985 O O . LEU A 1 131 ? 1.060 3.618 11.802 1.00 97.06 131 LEU A O 1
ATOM 989 N N . PRO A 1 132 ? 2.356 3.019 10.058 1.00 97.31 132 PRO A N 1
ATOM 990 C CA . PRO A 1 132 ? 1.732 1.697 9.923 1.00 97.31 132 PRO A CA 1
ATOM 991 C C . PRO A 1 132 ? 1.871 0.831 11.181 1.00 97.31 132 PRO A C 1
ATOM 993 O O . PRO A 1 132 ? 0.892 0.240 11.638 1.00 97.31 132 PRO A O 1
ATOM 996 N N . GLY A 1 133 ? 3.054 0.812 11.798 1.00 96.69 133 GLY A N 1
ATOM 997 C CA . GLY A 1 133 ? 3.341 0.036 13.002 1.00 96.69 133 GLY A CA 1
ATOM 998 C C . GLY A 1 133 ? 2.540 0.506 14.209 1.00 96.69 133 GLY A C 1
ATOM 999 O O . GLY A 1 133 ? 2.012 -0.318 14.961 1.00 96.69 133 GLY A O 1
ATOM 1000 N N . CYS A 1 134 ? 2.353 1.821 14.354 1.00 97.75 134 CYS A N 1
ATOM 1001 C CA . CYS A 1 134 ? 1.489 2.403 15.374 1.00 97.75 134 CYS A CA 1
ATOM 1002 C C . CYS A 1 134 ? 0.048 1.885 15.240 1.00 97.75 134 CYS A C 1
ATOM 1004 O O . CYS A 1 134 ? -0.523 1.375 16.211 1.00 97.75 134 CYS A O 1
ATOM 1006 N N . ILE A 1 135 ? -0.507 1.942 14.025 1.00 98.38 135 ILE A N 1
ATOM 1007 C CA . ILE A 1 135 ? -1.863 1.472 13.727 1.00 98.38 135 ILE A CA 1
ATOM 1008 C C . ILE A 1 135 ? -1.973 -0.033 13.974 1.00 98.38 135 ILE A C 1
ATOM 1010 O O . ILE A 1 135 ? -2.820 -0.472 14.754 1.00 98.38 135 ILE A O 1
ATOM 1014 N N . ARG A 1 136 ? -1.084 -0.831 13.375 1.00 98.12 136 ARG A N 1
ATOM 1015 C CA . ARG A 1 136 ? -1.087 -2.292 13.494 1.00 98.12 136 ARG A CA 1
ATOM 1016 C C . ARG A 1 136 ? -1.014 -2.747 14.948 1.00 98.12 136 ARG A C 1
ATOM 1018 O O . ARG A 1 136 ? -1.807 -3.590 15.364 1.00 98.12 136 ARG A O 1
ATOM 1025 N N . LYS A 1 137 ? -0.100 -2.183 15.746 1.00 97.88 137 LYS A N 1
ATOM 1026 C CA . LYS A 1 137 ? 0.034 -2.510 17.176 1.00 97.88 137 LYS A CA 1
ATOM 1027 C C . LYS A 1 137 ? -1.168 -2.029 17.992 1.00 97.88 137 LYS A C 1
ATOM 1029 O O . LYS A 1 137 ? -1.468 -2.623 19.027 1.00 97.88 137 LYS A O 1
ATOM 1034 N N . GLY A 1 138 ? -1.844 -0.963 17.569 1.00 97.94 138 GLY A N 1
ATOM 1035 C CA . GLY A 1 138 ? -3.127 -0.535 18.129 1.00 97.94 138 GLY A CA 1
ATOM 1036 C C . GLY A 1 138 ? -4.226 -1.572 17.904 1.00 97.94 138 GLY A C 1
ATOM 1037 O O . GLY A 1 138 ? -4.851 -2.025 18.863 1.00 97.94 138 GLY A O 1
ATOM 1038 N N . LEU A 1 139 ? -4.390 -2.015 16.655 1.00 97.25 139 LEU A N 1
ATOM 1039 C CA . LEU A 1 139 ? -5.344 -3.060 16.276 1.00 97.25 139 LEU A CA 1
ATOM 1040 C C . LEU A 1 139 ? -5.046 -4.382 16.990 1.00 97.25 139 LEU A C 1
ATOM 1042 O O . LEU A 1 139 ? -5.959 -5.001 17.522 1.00 97.25 139 LEU A O 1
ATOM 1046 N N . ALA A 1 140 ? -3.778 -4.794 17.064 1.00 97.75 140 ALA A N 1
ATOM 1047 C CA . ALA A 1 140 ? -3.369 -6.026 17.742 1.00 97.75 140 ALA A CA 1
ATOM 1048 C C . ALA A 1 140 ? -3.755 -6.026 19.229 1.00 97.75 140 ALA A C 1
ATOM 1050 O O . ALA A 1 140 ? -4.248 -7.022 19.750 1.00 97.75 140 ALA A O 1
ATOM 1051 N N . ARG A 1 141 ? -3.579 -4.888 19.916 1.00 98.12 141 ARG A N 1
ATOM 1052 C CA . ARG A 1 141 ? -3.987 -4.733 21.321 1.00 98.12 141 ARG A CA 1
ATOM 1053 C C . ARG A 1 141 ? -5.502 -4.767 21.502 1.00 98.12 141 ARG A C 1
ATOM 1055 O O . ARG A 1 141 ? -5.960 -5.231 22.537 1.00 98.12 141 ARG A O 1
ATOM 1062 N N . HIS A 1 142 ? -6.253 -4.251 20.533 1.00 98.12 142 HIS A N 1
ATOM 1063 C CA . HIS A 1 142 ? -7.709 -4.167 20.616 1.00 98.12 142 HIS A CA 1
ATOM 1064 C C . HIS A 1 142 ? -8.399 -5.491 20.253 1.00 98.12 142 HIS A C 1
ATOM 1066 O O . HIS A 1 142 ? -9.265 -5.949 20.988 1.00 98.12 142 HIS A O 1
ATOM 1072 N N . TYR A 1 143 ? -7.994 -6.123 19.148 1.00 96.62 143 TYR A N 1
ATOM 1073 C CA . TYR A 1 143 ? -8.652 -7.310 18.586 1.00 96.62 143 TYR A CA 1
ATOM 1074 C C . TYR A 1 143 ? -7.988 -8.643 18.977 1.00 96.62 143 TYR A C 1
ATOM 1076 O O . TYR A 1 143 ? -8.543 -9.714 18.717 1.00 96.62 143 TYR A O 1
ATOM 1084 N N . GLY A 1 144 ? -6.808 -8.607 19.604 1.00 97.38 144 GLY A N 1
ATOM 1085 C CA . GLY A 1 144 ? -6.084 -9.802 20.036 1.00 97.38 144 GLY A CA 1
ATOM 1086 C C . GLY A 1 144 ? -5.760 -10.738 18.868 1.00 97.38 144 GLY A C 1
ATOM 1087 O O . GLY A 1 144 ? -5.154 -10.328 17.882 1.00 97.38 144 GLY A O 1
ATOM 1088 N N . GLN A 1 145 ? -6.176 -12.001 18.982 1.00 95.62 145 GLN A N 1
ATOM 1089 C CA . GLN A 1 145 ? -5.963 -13.032 17.955 1.00 95.62 145 GLN A CA 1
ATOM 1090 C C . GLN A 1 145 ? -6.937 -12.931 16.767 1.00 95.62 145 GLN A C 1
ATOM 1092 O O . GLN A 1 145 ? -6.791 -13.658 15.784 1.00 95.62 145 GLN A O 1
ATOM 1097 N N . SER A 1 146 ? -7.927 -12.034 16.820 1.00 93.56 146 SER A N 1
ATOM 1098 C CA . SER A 1 146 ? -8.797 -11.774 15.671 1.00 93.56 146 SER A CA 1
ATOM 1099 C C . SER A 1 146 ? -8.038 -10.916 14.660 1.00 93.56 146 SER A C 1
ATOM 1101 O O . SER A 1 146 ? -7.948 -9.696 14.803 1.00 93.56 146 SER A O 1
ATOM 1103 N N . CYS A 1 147 ? -7.448 -11.564 13.653 1.00 92.50 147 CYS A N 1
ATOM 1104 C CA . CYS A 1 147 ? -6.640 -10.888 12.642 1.00 92.50 147 CYS A CA 1
ATOM 1105 C C . CYS A 1 147 ? -7.473 -9.858 11.867 1.00 92.50 147 CYS A C 1
ATOM 1107 O O . CYS A 1 147 ? -8.430 -10.212 11.182 1.00 92.50 147 CYS A O 1
ATOM 1109 N N . VAL A 1 148 ? -7.066 -8.593 11.942 1.00 94.50 148 VAL A N 1
ATOM 1110 C CA . VAL A 1 148 ? -7.544 -7.491 11.105 1.00 94.50 148 VAL A CA 1
ATOM 1111 C C . VAL A 1 148 ? -6.412 -7.146 10.153 1.00 94.50 148 VAL A C 1
ATOM 1113 O O . VAL A 1 148 ? -5.293 -6.869 10.585 1.00 94.50 148 VAL A O 1
ATOM 1116 N N . SER A 1 149 ? -6.696 -7.176 8.857 1.00 94.81 149 SER A N 1
ATOM 1117 C CA . SER A 1 149 ? -5.725 -6.837 7.817 1.00 94.81 149 SER A CA 1
ATOM 1118 C C . SER A 1 149 ? -6.170 -5.558 7.129 1.00 94.81 149 SER A C 1
ATOM 1120 O O . SER A 1 149 ? -7.327 -5.466 6.722 1.00 94.81 149 SER A O 1
ATOM 1122 N N . LEU A 1 150 ? -5.277 -4.576 7.031 1.00 96.06 150 LEU A N 1
ATOM 1123 C CA . LEU A 1 150 ?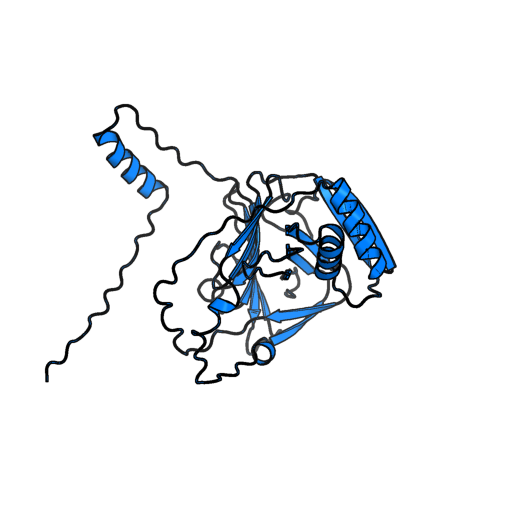 -5.563 -3.284 6.419 1.00 96.06 150 LEU A CA 1
ATOM 1124 C C . LEU A 1 150 ? -4.542 -2.971 5.336 1.00 96.06 150 LEU A C 1
ATOM 1126 O O . LEU A 1 150 ? -3.380 -3.373 5.397 1.00 96.06 150 LEU A O 1
ATOM 1130 N N . ALA A 1 151 ? -5.005 -2.196 4.369 1.00 96.31 151 ALA A N 1
ATOM 1131 C CA . ALA A 1 151 ? -4.176 -1.596 3.354 1.00 96.31 151 ALA A CA 1
ATOM 1132 C C . ALA A 1 151 ? -4.631 -0.163 3.107 1.00 96.31 151 ALA A C 1
ATOM 1134 O O . ALA A 1 151 ? -5.786 0.189 3.362 1.00 96.31 151 ALA A O 1
ATOM 1135 N N . GLY A 1 152 ? -3.729 0.661 2.596 1.00 96.06 152 GLY A N 1
ATOM 1136 C CA . GLY A 1 152 ? -4.060 2.027 2.235 1.00 96.06 152 GLY A CA 1
ATOM 1137 C C . GLY A 1 152 ? -2.891 2.763 1.612 1.00 96.06 152 GLY A C 1
ATOM 1138 O O . GLY A 1 152 ? -1.787 2.230 1.475 1.00 96.06 152 GLY A O 1
ATOM 1139 N N . ILE A 1 153 ? -3.165 4.011 1.253 1.00 97.69 153 ILE A N 1
ATOM 1140 C CA . ILE A 1 153 ? -2.179 4.960 0.752 1.00 97.69 153 ILE A CA 1
ATOM 1141 C C . ILE A 1 153 ? -2.093 6.104 1.752 1.00 97.69 153 ILE A C 1
ATOM 1143 O O . ILE A 1 153 ? -3.122 6.639 2.170 1.00 97.69 153 ILE A O 1
ATOM 1147 N N . PHE A 1 154 ? -0.879 6.493 2.126 1.00 97.38 154 PHE A N 1
ATOM 1148 C CA . PHE A 1 154 ? -0.650 7.684 2.936 1.00 97.38 154 PHE A CA 1
ATOM 1149 C C . PHE A 1 154 ? 0.409 8.580 2.300 1.00 97.38 154 PHE A C 1
ATOM 1151 O O . PHE A 1 154 ? 1.261 8.128 1.537 1.00 97.38 154 PHE A O 1
ATOM 1158 N N . LEU A 1 155 ? 0.335 9.869 2.624 1.00 97.62 155 LEU A N 1
ATOM 1159 C CA . LEU A 1 155 ? 1.284 10.873 2.166 1.00 97.62 155 LEU A CA 1
ATOM 1160 C C . LEU A 1 155 ? 2.201 11.265 3.317 1.00 97.62 155 LEU A C 1
ATOM 1162 O O . LEU A 1 155 ? 1.733 11.801 4.325 1.00 97.62 155 LEU A O 1
ATOM 1166 N N . LEU A 1 156 ? 3.508 11.071 3.150 1.00 97.88 156 LEU A N 1
ATOM 1167 C CA . LEU A 1 156 ? 4.482 11.751 3.993 1.00 97.88 156 LEU A CA 1
ATOM 1168 C C . LEU A 1 156 ? 4.649 13.166 3.445 1.00 97.88 156 LEU A C 1
ATOM 1170 O O . LEU A 1 156 ? 5.367 13.380 2.477 1.00 97.88 156 LEU A O 1
ATOM 1174 N N . LEU A 1 157 ? 3.945 14.134 4.032 1.00 96.56 157 LEU A N 1
ATOM 1175 C CA . LEU A 1 157 ? 3.927 15.514 3.528 1.00 96.56 157 LEU A CA 1
ATOM 1176 C C . LEU A 1 157 ? 5.196 16.304 3.867 1.00 96.56 157 LEU A C 1
ATOM 1178 O O . LEU A 1 157 ? 5.549 17.231 3.142 1.00 96.56 157 LEU A O 1
ATOM 1182 N N . ARG A 1 158 ? 5.839 15.995 4.998 1.00 96.31 158 ARG A N 1
ATOM 1183 C CA . ARG A 1 158 ? 7.046 16.665 5.508 1.00 96.31 158 ARG A CA 1
ATOM 1184 C C . ARG A 1 158 ? 7.891 15.675 6.304 1.00 96.31 158 ARG A C 1
ATOM 1186 O O . ARG A 1 158 ? 7.332 14.791 6.949 1.00 96.31 158 ARG A O 1
ATOM 1193 N N . GLY A 1 159 ? 9.201 15.901 6.326 1.00 95.56 159 GLY A N 1
ATOM 1194 C CA . GLY A 1 159 ? 10.169 15.054 7.020 1.00 95.56 159 GLY A CA 1
ATOM 1195 C C . GLY A 1 159 ? 10.893 14.109 6.070 1.00 95.56 159 GLY A C 1
ATOM 1196 O O . GLY A 1 159 ? 10.873 14.305 4.854 1.00 95.56 159 GLY A O 1
ATOM 1197 N N . GLU A 1 160 ? 11.535 13.107 6.654 1.00 95.75 160 GLU A N 1
ATOM 1198 C CA . GLU A 1 160 ? 12.400 12.152 5.967 1.00 95.75 160 GLU A CA 1
ATOM 1199 C C . GLU A 1 160 ? 12.009 10.727 6.377 1.00 95.75 160 GLU A C 1
ATOM 1201 O O . GLU A 1 160 ? 11.398 10.513 7.433 1.00 95.75 160 GLU A O 1
ATOM 1206 N N . ALA A 1 161 ? 12.322 9.760 5.524 1.00 95.44 161 ALA A N 1
ATOM 1207 C CA . ALA A 1 161 ? 12.104 8.343 5.762 1.00 95.44 161 ALA A CA 1
ATOM 1208 C C . ALA A 1 161 ? 13.386 7.559 5.473 1.00 95.44 161 ALA A C 1
ATOM 1210 O O . ALA A 1 161 ? 14.095 7.847 4.516 1.00 95.44 161 ALA A O 1
ATOM 1211 N N . ASP A 1 162 ? 13.661 6.557 6.304 1.00 94.00 162 ASP A N 1
ATOM 1212 C CA . ASP A 1 162 ? 14.744 5.600 6.086 1.00 94.00 162 ASP A CA 1
ATOM 1213 C C . ASP A 1 162 ? 14.179 4.389 5.333 1.00 94.00 162 ASP A C 1
ATOM 1215 O O . ASP A 1 162 ? 13.378 3.613 5.873 1.00 94.00 162 ASP A O 1
ATOM 1219 N N . VAL A 1 163 ? 14.562 4.273 4.065 1.00 93.25 163 VAL A N 1
ATOM 1220 C CA . VAL A 1 163 ? 14.105 3.248 3.124 1.00 93.25 163 VAL A CA 1
ATOM 1221 C C . VAL A 1 163 ? 15.265 2.353 2.712 1.00 93.25 163 VAL A C 1
ATOM 1223 O O . VAL A 1 163 ? 16.427 2.635 2.994 1.00 93.25 163 VAL A O 1
ATOM 1226 N N . HIS A 1 164 ? 14.960 1.246 2.042 1.00 91.19 164 HIS A N 1
ATOM 1227 C CA . HIS A 1 164 ? 15.978 0.434 1.393 1.00 91.19 164 HIS A CA 1
ATOM 1228 C C . HIS A 1 164 ? 15.600 0.157 -0.050 1.00 91.19 164 HIS A C 1
ATOM 1230 O O . HIS A 1 164 ? 14.422 0.151 -0.386 1.00 91.19 164 HIS A O 1
ATOM 1236 N N . ILE A 1 165 ? 16.612 -0.120 -0.865 1.00 89.81 165 ILE A N 1
ATOM 1237 C CA . ILE A 1 165 ? 16.429 -0.627 -2.219 1.00 89.81 165 ILE A CA 1
ATOM 1238 C C . ILE A 1 165 ? 17.253 -1.898 -2.351 1.00 89.81 165 ILE A C 1
ATOM 1240 O O . ILE A 1 165 ? 18.440 -1.924 -2.002 1.00 89.81 165 ILE A O 1
ATOM 1244 N N . VAL A 1 166 ? 16.629 -2.952 -2.859 1.00 83.88 166 VAL A N 1
ATOM 1245 C CA . VAL A 1 166 ? 17.298 -4.202 -3.192 1.00 83.88 166 VAL A CA 1
ATOM 1246 C C . VAL A 1 166 ? 18.290 -4.002 -4.355 1.00 83.88 166 VAL A C 1
ATOM 1248 O O . VAL A 1 166 ? 17.929 -3.417 -5.378 1.00 83.88 166 VAL A O 1
ATOM 1251 N N . PRO A 1 167 ? 19.554 -4.447 -4.231 1.00 79.44 167 PRO A N 1
ATOM 1252 C CA . PRO A 1 167 ? 20.469 -4.523 -5.370 1.00 79.44 167 PRO A CA 1
ATOM 1253 C C . PRO A 1 167 ? 20.143 -5.748 -6.246 1.00 79.44 167 PRO A C 1
ATOM 1255 O O . PRO A 1 167 ? 19.325 -6.594 -5.882 1.00 79.44 167 PRO A O 1
ATOM 1258 N N . ASP A 1 168 ? 20.833 -5.908 -7.377 1.00 76.19 168 ASP A N 1
ATOM 1259 C CA . ASP A 1 168 ? 20.705 -7.130 -8.177 1.00 76.19 168 ASP A CA 1
ATOM 1260 C C . ASP A 1 168 ? 21.015 -8.397 -7.365 1.00 76.19 168 ASP A C 1
ATOM 1262 O O . ASP A 1 168 ? 21.936 -8.454 -6.539 1.00 76.19 168 ASP A O 1
ATOM 1266 N N . TYR A 1 169 ? 20.236 -9.446 -7.633 1.00 68.94 169 TYR A N 1
ATOM 1267 C CA . TYR A 1 169 ? 20.435 -10.743 -7.002 1.00 68.94 169 TYR A CA 1
ATOM 1268 C C . TYR A 1 169 ? 21.781 -11.347 -7.436 1.00 68.94 169 TYR A C 1
ATOM 1270 O O . TYR A 1 169 ? 22.132 -11.287 -8.619 1.00 68.94 169 TYR A O 1
ATOM 1278 N N . PRO A 1 170 ? 22.543 -11.961 -6.512 1.00 62.97 170 PRO A N 1
ATOM 1279 C CA . PRO A 1 170 ? 23.827 -12.561 -6.845 1.00 62.97 170 PRO A CA 1
ATOM 1280 C C . PRO A 1 170 ? 23.672 -13.696 -7.881 1.00 62.97 170 PRO A C 1
ATOM 1282 O O . PRO A 1 170 ? 22.694 -14.440 -7.832 1.00 62.97 170 PRO A O 1
ATOM 1285 N N . PRO A 1 171 ? 24.658 -13.899 -8.779 1.00 52.66 171 PRO A N 1
ATOM 1286 C CA . PRO A 1 171 ? 24.594 -14.866 -9.886 1.00 52.66 171 PRO A CA 1
ATOM 1287 C C . PRO A 1 171 ? 24.658 -16.347 -9.461 1.00 52.66 171 PRO A C 1
ATOM 1289 O O . PRO A 1 171 ? 24.743 -17.232 -10.313 1.00 52.66 171 PRO A O 1
ATOM 1292 N N . ALA A 1 172 ? 24.637 -16.648 -8.160 1.00 49.56 172 ALA A N 1
ATOM 1293 C CA . ALA A 1 172 ? 24.605 -18.022 -7.681 1.00 49.56 172 ALA A CA 1
ATOM 1294 C C . ALA A 1 172 ? 23.228 -18.634 -7.950 1.00 49.56 172 ALA A C 1
ATOM 1296 O O . ALA A 1 172 ? 22.197 -18.037 -7.651 1.00 49.56 172 ALA A O 1
ATOM 1297 N N . SER A 1 173 ? 23.226 -19.851 -8.494 1.00 40.75 173 SER A N 1
ATOM 1298 C CA . SER A 1 173 ? 22.028 -20.638 -8.747 1.00 40.75 173 SER A CA 1
ATOM 1299 C C . SER A 1 173 ? 21.194 -20.755 -7.469 1.00 40.75 173 SER A C 1
ATOM 1301 O O . SER A 1 173 ? 21.472 -21.607 -6.619 1.00 40.75 173 SER A O 1
ATOM 1303 N N . PHE A 1 174 ? 20.127 -19.962 -7.354 1.00 42.56 174 PHE A N 1
ATOM 1304 C CA . PHE A 1 174 ? 18.926 -20.464 -6.708 1.00 42.56 174 PHE A CA 1
ATOM 1305 C C . PHE A 1 174 ? 18.664 -21.782 -7.425 1.00 42.56 174 PHE A C 1
ATOM 1307 O O . PHE A 1 174 ? 18.397 -21.780 -8.630 1.00 42.56 174 PHE A O 1
ATOM 1314 N N . LYS A 1 175 ? 18.880 -22.919 -6.747 1.00 39.12 175 LYS A N 1
ATOM 1315 C CA . LYS A 1 175 ? 18.394 -24.190 -7.284 1.00 39.12 175 LYS A CA 1
ATOM 1316 C C . LYS A 1 175 ? 16.956 -23.903 -7.677 1.00 39.12 175 LYS A C 1
ATOM 1318 O O . LYS A 1 175 ? 16.238 -23.320 -6.861 1.00 39.12 175 LYS A O 1
ATOM 1323 N N . THR A 1 176 ? 16.597 -24.200 -8.929 1.00 38.09 176 THR A N 1
ATOM 1324 C CA . THR A 1 176 ? 15.201 -24.185 -9.370 1.00 38.09 176 THR A CA 1
ATOM 1325 C C . THR A 1 176 ? 14.420 -24.766 -8.217 1.00 38.09 176 THR A C 1
ATOM 1327 O O . THR A 1 176 ? 14.738 -25.885 -7.817 1.00 38.09 176 THR A O 1
ATOM 1330 N N . MET A 1 177 ? 13.565 -23.962 -7.581 1.00 41.06 177 MET A N 1
ATOM 1331 C CA . MET A 1 177 ? 12.744 -24.453 -6.486 1.00 41.06 177 MET A CA 1
ATOM 1332 C C . MET A 1 177 ? 12.067 -25.701 -7.040 1.00 41.06 177 MET A C 1
ATOM 1334 O O . MET A 1 177 ? 11.225 -25.567 -7.930 1.00 41.06 177 MET A O 1
ATOM 1338 N N . ASP A 1 178 ? 12.511 -26.887 -6.604 1.00 41.59 178 ASP A N 1
ATOM 1339 C CA . ASP A 1 178 ? 11.805 -28.137 -6.860 1.00 41.59 178 ASP A CA 1
ATOM 1340 C C . ASP A 1 178 ? 10.362 -27.829 -6.520 1.00 41.59 178 ASP A C 1
ATOM 1342 O O . ASP A 1 178 ? 10.142 -27.307 -5.426 1.00 41.59 178 ASP A O 1
ATOM 1346 N N . GLU A 1 179 ? 9.459 -28.023 -7.489 1.00 43.84 179 GLU A N 1
ATOM 1347 C CA . GLU A 1 179 ? 8.066 -27.569 -7.500 1.00 43.84 179 GLU A CA 1
ATOM 1348 C C . GLU A 1 179 ? 7.503 -27.453 -6.081 1.00 43.84 179 GLU A C 1
ATOM 1350 O O . GLU A 1 179 ? 6.929 -28.398 -5.536 1.00 43.84 179 GLU A O 1
ATOM 1355 N N . MET A 1 180 ? 7.716 -26.296 -5.438 1.00 43.62 180 MET A N 1
ATOM 1356 C CA . MET A 1 180 ? 7.178 -26.092 -4.106 1.00 43.62 180 MET A CA 1
ATOM 1357 C C . MET A 1 180 ? 5.685 -26.108 -4.336 1.00 43.62 180 MET A C 1
ATOM 1359 O O . MET A 1 180 ? 5.179 -25.309 -5.125 1.00 43.62 180 MET A O 1
ATOM 1363 N N . SER A 1 181 ? 4.993 -27.058 -3.708 1.00 43.84 181 SER A N 1
ATOM 1364 C CA . SER A 1 181 ? 3.544 -27.111 -3.772 1.00 43.84 181 SER A CA 1
ATOM 1365 C C . SER A 1 181 ? 3.038 -25.757 -3.281 1.00 43.84 181 SER A C 1
ATOM 1367 O O . SER A 1 181 ? 3.083 -25.484 -2.078 1.00 43.84 181 SER A O 1
ATOM 1369 N N . TRP A 1 182 ? 2.634 -24.885 -4.204 1.00 49.00 182 TRP A N 1
ATOM 1370 C CA . TRP A 1 182 ? 2.046 -23.597 -3.882 1.00 49.00 182 TRP A CA 1
ATOM 1371 C C . TRP A 1 182 ? 0.737 -23.902 -3.175 1.00 49.00 182 TRP A C 1
ATOM 1373 O O . TRP A 1 182 ? -0.262 -24.251 -3.801 1.00 49.00 182 TRP A O 1
ATOM 1383 N N . LYS A 1 183 ? 0.759 -23.865 -1.845 1.00 59.19 183 LYS A N 1
ATOM 1384 C CA . LYS A 1 183 ? -0.457 -24.007 -1.063 1.00 59.19 183 LYS A CA 1
ATOM 1385 C C . LYS A 1 183 ? -1.085 -22.631 -0.975 1.00 59.19 183 LYS A C 1
ATOM 1387 O O . LYS A 1 183 ? -0.573 -21.743 -0.301 1.00 59.19 183 LYS A O 1
ATOM 1392 N N . THR A 1 184 ? -2.179 -22.457 -1.698 1.00 65.38 184 THR A N 1
ATOM 1393 C CA . THR A 1 184 ? -3.052 -21.304 -1.519 1.00 65.38 184 THR A CA 1
ATOM 1394 C C . THR A 1 184 ? -3.881 -21.527 -0.264 1.00 65.38 184 THR A C 1
ATOM 1396 O O . THR A 1 184 ? -4.520 -22.568 -0.111 1.00 65.38 184 THR A O 1
ATOM 1399 N N . PHE A 1 185 ? -3.885 -20.539 0.621 1.00 72.94 185 PHE A N 1
ATOM 1400 C CA . PHE A 1 185 ? -4.742 -20.516 1.796 1.00 72.94 185 PHE A CA 1
ATOM 1401 C C . PHE A 1 185 ? -5.626 -19.279 1.732 1.00 72.94 185 PHE A C 1
ATOM 1403 O O . PHE A 1 185 ? -5.202 -18.227 1.259 1.00 72.94 185 PHE A O 1
ATOM 1410 N N . VAL A 1 186 ? -6.855 -19.410 2.220 1.00 75.44 186 VAL A N 1
ATOM 1411 C CA . VAL A 1 186 ? -7.751 -18.275 2.432 1.00 75.44 186 VAL A CA 1
ATOM 1412 C C . VAL A 1 186 ? -7.837 -18.048 3.930 1.00 75.44 186 VAL A C 1
ATOM 1414 O O . VAL A 1 186 ? -8.228 -18.947 4.675 1.00 75.44 186 VAL A O 1
ATOM 1417 N N . ILE A 1 187 ? -7.459 -16.850 4.367 1.00 76.88 187 ILE A N 1
ATOM 1418 C CA . ILE A 1 187 ? -7.545 -16.442 5.767 1.00 76.88 187 ILE A CA 1
ATOM 1419 C C . ILE A 1 187 ? -8.789 -15.577 5.918 1.00 76.88 187 ILE A C 1
ATOM 1421 O O . ILE A 1 187 ? -8.907 -14.521 5.298 1.00 76.88 187 ILE A O 1
ATOM 1425 N N . ASN A 1 188 ? -9.719 -16.019 6.760 1.00 84.69 188 ASN A N 1
ATOM 1426 C CA . ASN A 1 188 ? -10.858 -15.197 7.142 1.00 84.69 188 ASN A CA 1
ATOM 1427 C C . ASN A 1 188 ? -10.402 -14.188 8.196 1.00 84.69 188 ASN A C 1
ATOM 1429 O O . ASN A 1 188 ? -10.106 -14.556 9.332 1.00 84.69 188 ASN A O 1
ATOM 1433 N N . THR A 1 189 ? -10.335 -12.922 7.805 1.00 86.00 189 THR A N 1
ATOM 1434 C CA . THR A 1 189 ? -9.995 -11.814 8.697 1.00 86.00 189 THR A CA 1
ATOM 1435 C C . THR A 1 189 ? -11.253 -11.224 9.321 1.00 86.00 189 THR A C 1
ATOM 1437 O O . THR A 1 189 ? -12.341 -11.250 8.736 1.00 86.00 189 THR A O 1
ATOM 1440 N N . LEU A 1 190 ? -11.105 -10.670 10.522 1.00 89.94 190 LEU A N 1
ATOM 1441 C CA . LEU A 1 190 ? -12.115 -9.802 11.102 1.00 89.94 190 LEU A CA 1
ATOM 1442 C C . LEU A 1 190 ? -12.224 -8.541 10.235 1.00 89.94 190 LEU A C 1
ATOM 1444 O O . LEU A 1 190 ? -11.213 -7.959 9.833 1.00 89.94 190 LEU A O 1
ATOM 1448 N N . LYS A 1 191 ? -13.463 -8.117 9.968 1.00 92.81 191 LYS A N 1
ATOM 1449 C CA . LYS A 1 191 ? -13.795 -6.938 9.157 1.00 92.81 191 LYS A CA 1
ATOM 1450 C C . LYS A 1 191 ? -14.566 -5.926 10.013 1.00 92.81 191 LYS A C 1
ATOM 1452 O O . LYS A 1 191 ? -15.794 -5.889 9.922 1.00 92.81 191 LYS A O 1
ATOM 1457 N N . PRO A 1 192 ? -13.887 -5.157 10.885 1.00 95.06 192 PRO A N 1
ATOM 1458 C CA . PRO A 1 192 ? -14.548 -4.133 11.681 1.00 95.06 192 PRO A CA 1
ATOM 1459 C C . PRO A 1 192 ? -15.106 -3.026 10.784 1.00 95.06 192 PRO A C 1
ATOM 1461 O O . PRO A 1 192 ? -14.646 -2.822 9.658 1.00 95.06 192 PRO A O 1
ATOM 1464 N N . THR A 1 193 ? -16.089 -2.288 11.290 1.00 96.62 193 THR A N 1
ATOM 1465 C CA . THR A 1 193 ? -16.635 -1.139 10.554 1.00 96.62 193 THR A CA 1
ATOM 1466 C C . THR A 1 193 ? -15.626 0.009 10.505 1.00 96.62 193 THR A C 1
ATOM 1468 O O . THR A 1 193 ? -14.790 0.150 11.399 1.00 96.62 193 THR A O 1
ATOM 1471 N N . ASN A 1 194 ? -15.739 0.894 9.512 1.00 96.75 194 ASN A N 1
ATOM 1472 C CA . ASN A 1 194 ? -14.912 2.101 9.451 1.00 96.75 194 ASN A CA 1
ATOM 1473 C C . ASN A 1 194 ? -15.025 2.946 10.734 1.00 96.75 194 ASN A C 1
ATOM 1475 O O . ASN A 1 194 ? -14.017 3.441 11.231 1.00 96.75 194 ASN A O 1
ATOM 1479 N N . ALA A 1 195 ? -16.223 3.069 11.316 1.00 98.06 195 ALA A N 1
ATOM 1480 C CA . ALA A 1 195 ? -16.444 3.812 12.561 1.00 98.06 195 ALA A CA 1
ATOM 1481 C C . ALA A 1 195 ? -15.686 3.217 13.762 1.00 98.06 195 ALA A C 1
ATOM 1483 O O . ALA A 1 195 ? -15.126 3.950 14.587 1.00 98.06 195 ALA A O 1
ATOM 1484 N N . GLU A 1 196 ? -15.638 1.889 13.845 1.00 98.12 196 GLU A N 1
ATOM 1485 C CA . GLU A 1 196 ? -14.869 1.171 14.858 1.00 98.12 196 GLU A CA 1
ATOM 1486 C C . GLU A 1 196 ? -13.362 1.339 14.622 1.00 98.12 196 GLU A C 1
ATOM 1488 O O . GLU A 1 196 ? -12.645 1.785 15.521 1.00 98.12 196 GLU A O 1
ATOM 1493 N N . LEU A 1 197 ? -12.894 1.102 13.389 1.00 97.94 197 LEU A N 1
ATOM 1494 C CA . LEU A 1 197 ? -11.495 1.298 12.995 1.00 97.94 197 LEU A CA 1
ATOM 1495 C C . LEU A 1 197 ? -11.013 2.716 13.300 1.00 97.94 197 LEU A C 1
ATOM 1497 O O . LEU A 1 197 ? -9.967 2.870 13.921 1.00 97.94 197 LEU A O 1
ATOM 1501 N N . ARG A 1 198 ? -11.788 3.744 12.939 1.00 98.38 198 ARG A N 1
ATOM 1502 C CA . ARG A 1 198 ? -11.506 5.157 13.237 1.00 98.38 198 ARG A CA 1
ATOM 1503 C C . ARG A 1 198 ? -11.187 5.365 14.717 1.00 98.38 198 ARG A C 1
ATOM 1505 O O . ARG A 1 198 ? -10.190 5.999 15.047 1.00 98.38 198 ARG A O 1
ATOM 1512 N N . SER A 1 199 ? -11.999 4.786 15.599 1.00 98.06 199 SER A N 1
ATOM 1513 C CA . SER A 1 199 ? -11.885 4.956 17.052 1.00 98.06 199 SER A CA 1
ATOM 1514 C C . SER A 1 199 ? -10.655 4.233 17.625 1.00 98.06 199 SER A C 1
ATOM 1516 O O . SER A 1 199 ? -9.930 4.782 18.460 1.00 98.06 199 SER A O 1
ATOM 1518 N N . VAL A 1 200 ? -10.378 3.017 17.142 1.00 98.25 200 VAL A N 1
ATOM 1519 C CA . VAL A 1 200 ? -9.197 2.232 17.544 1.00 98.25 200 VAL A CA 1
ATOM 1520 C C . VAL A 1 200 ? -7.905 2.879 17.034 1.00 98.25 200 VAL A C 1
ATOM 1522 O O . VAL A 1 200 ? -6.936 3.003 17.786 1.00 98.25 200 VAL A O 1
ATOM 1525 N N . ILE A 1 201 ? -7.898 3.331 15.777 1.00 98.38 201 ILE A N 1
ATOM 1526 C CA . ILE A 1 201 ? -6.762 3.996 15.129 1.00 98.38 201 ILE A CA 1
ATOM 1527 C C . ILE A 1 201 ? -6.433 5.308 15.839 1.00 98.38 201 ILE A C 1
ATOM 1529 O O . ILE A 1 201 ? -5.280 5.530 16.198 1.00 98.38 201 ILE A O 1
ATOM 1533 N N . GLU A 1 202 ? -7.432 6.148 16.108 1.00 98.44 202 GLU A N 1
ATOM 1534 C CA . GLU A 1 202 ? -7.244 7.412 16.827 1.00 98.44 202 GLU A CA 1
ATOM 1535 C C . GLU A 1 202 ? -6.592 7.191 18.197 1.00 98.44 202 GLU A C 1
ATOM 1537 O O . GLU A 1 202 ? -5.589 7.824 18.528 1.00 98.44 202 GLU A O 1
ATOM 1542 N N . THR A 1 203 ? -7.094 6.212 18.954 1.00 97.81 203 THR A N 1
ATOM 1543 C CA . THR A 1 203 ? -6.540 5.839 20.264 1.00 97.81 203 THR A CA 1
ATOM 1544 C C . THR A 1 203 ? -5.086 5.366 20.167 1.00 97.81 203 THR A C 1
ATOM 1546 O O . THR A 1 203 ? -4.279 5.627 21.063 1.00 97.81 203 THR A O 1
ATOM 1549 N N . ALA A 1 204 ? -4.729 4.655 19.095 1.00 97.62 204 ALA A N 1
ATOM 1550 C CA . ALA A 1 204 ? -3.365 4.188 18.872 1.00 97.62 204 ALA A CA 1
ATOM 1551 C C . ALA A 1 204 ? -2.407 5.347 18.555 1.00 97.62 204 ALA A C 1
ATOM 1553 O O . ALA A 1 204 ? -1.317 5.421 19.132 1.00 97.62 204 ALA A O 1
ATOM 1554 N N . LEU A 1 205 ? -2.836 6.269 17.688 1.00 98.12 205 LEU A N 1
ATOM 1555 C CA . LEU A 1 205 ? -2.023 7.385 17.206 1.00 98.12 205 LEU A CA 1
ATOM 1556 C C . LEU A 1 205 ? -1.688 8.392 18.307 1.00 98.12 205 LEU A C 1
ATOM 1558 O O . LEU A 1 205 ? -0.546 8.844 18.365 1.00 98.12 205 LEU A O 1
ATOM 1562 N N . TRP A 1 206 ? -2.615 8.679 19.228 1.00 97.50 206 TRP A N 1
ATOM 1563 C CA . TRP A 1 206 ? -2.376 9.604 20.349 1.00 97.50 206 TRP A CA 1
ATOM 1564 C C . TRP A 1 206 ? -1.214 9.197 21.266 1.00 97.50 206 TRP A C 1
ATOM 1566 O O . TRP A 1 206 ? -0.689 10.023 22.007 1.00 97.50 206 TRP A O 1
ATOM 1576 N N . LYS A 1 207 ? -0.768 7.937 21.208 1.00 94.81 207 LYS A N 1
ATOM 1577 C CA . LYS A 1 207 ? 0.407 7.466 21.957 1.00 94.81 207 LYS A CA 1
ATOM 1578 C C . LYS A 1 207 ? 1.739 7.802 21.283 1.00 94.81 207 LYS A C 1
ATOM 1580 O O . LYS A 1 207 ? 2.771 7.700 21.933 1.00 94.81 207 LYS A O 1
ATOM 1585 N N . ASN A 1 208 ? 1.734 8.130 19.989 1.00 97.19 208 ASN A N 1
ATOM 1586 C CA . ASN A 1 208 ? 2.950 8.281 19.182 1.00 97.19 208 ASN A CA 1
ATOM 1587 C C . ASN A 1 208 ? 3.022 9.599 18.410 1.00 97.19 208 ASN A C 1
ATOM 1589 O O . ASN A 1 208 ? 4.096 9.927 17.914 1.00 97.19 208 ASN A O 1
ATOM 1593 N N . PHE A 1 209 ? 1.934 10.363 18.318 1.00 98.00 209 PHE A N 1
ATOM 1594 C CA . PHE A 1 209 ? 1.872 11.627 17.588 1.00 98.00 209 PHE A CA 1
ATOM 1595 C C . PHE A 1 209 ? 1.223 12.709 18.442 1.00 98.00 209 PHE A C 1
ATOM 1597 O O . PHE A 1 209 ? 0.241 12.456 19.138 1.00 98.00 209 PHE A O 1
ATOM 1604 N N . LYS A 1 210 ? 1.770 13.923 18.371 1.00 98.00 210 LYS A N 1
ATOM 1605 C CA . LYS A 1 210 ? 1.266 15.072 19.132 1.00 98.00 210 LYS A CA 1
ATOM 1606 C C . LYS A 1 210 ? -0.014 15.654 18.538 1.00 98.00 210 LYS A C 1
ATOM 1608 O O . LYS A 1 210 ? -0.876 16.090 19.288 1.00 98.00 210 LYS A O 1
ATOM 1613 N N . ASN A 1 211 ? -0.133 15.671 17.211 1.00 98.31 211 ASN A N 1
ATOM 1614 C CA . ASN A 1 211 ? -1.342 16.129 16.530 1.00 98.31 211 ASN A CA 1
ATOM 1615 C C . ASN A 1 211 ? -1.969 14.930 15.824 1.00 98.31 211 ASN A C 1
ATOM 1617 O O . ASN A 1 211 ? -1.290 14.280 15.027 1.00 98.31 211 ASN A O 1
ATOM 1621 N N . VAL A 1 212 ? -3.241 14.644 16.103 1.00 98.56 212 VAL A N 1
ATOM 1622 C CA . VAL A 1 212 ? -3.990 13.524 15.519 1.00 98.56 212 VAL A CA 1
ATOM 1623 C C . VAL A 1 212 ? -5.407 13.981 15.179 1.00 98.56 212 VAL A C 1
ATOM 1625 O O . VAL A 1 212 ? -6.073 14.628 15.983 1.00 98.56 212 VAL A O 1
ATOM 1628 N N . GLN A 1 213 ? -5.869 13.621 13.987 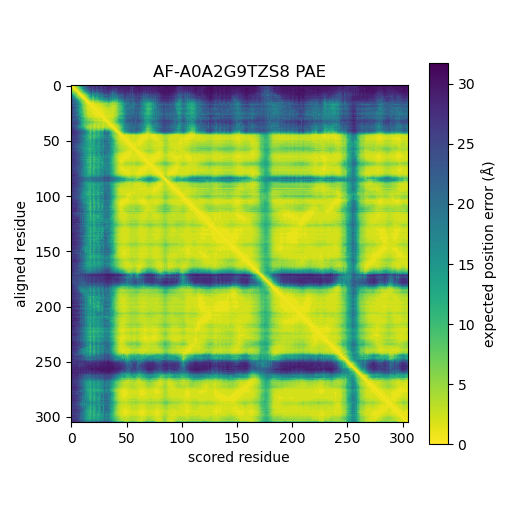1.00 98.25 213 GLN A N 1
ATOM 1629 C CA . GLN A 1 213 ? -7.254 13.731 13.545 1.00 98.25 213 GLN A CA 1
ATOM 1630 C C . GLN A 1 213 ? -7.591 12.480 12.729 1.00 98.25 213 GLN A C 1
ATOM 1632 O O . GLN A 1 213 ? -6.886 12.160 11.771 1.00 98.25 213 GLN A O 1
ATOM 1637 N N . VAL A 1 214 ? -8.668 11.782 13.098 1.00 98.50 214 VAL A N 1
ATOM 1638 C CA . VAL A 1 214 ? -9.143 10.596 12.373 1.00 98.50 214 VAL A CA 1
ATOM 1639 C C . VAL A 1 214 ? -10.635 10.727 12.076 1.00 98.50 214 VAL A C 1
ATOM 1641 O O . VAL A 1 214 ? -11.467 10.735 12.987 1.00 98.50 214 VAL A O 1
ATOM 1644 N N . THR A 1 215 ? -10.972 10.825 10.794 1.00 98.38 215 THR A N 1
ATOM 1645 C CA . THR A 1 215 ? -12.327 11.074 10.282 1.00 98.38 215 THR A CA 1
ATOM 1646 C C . THR A 1 215 ? -12.798 9.936 9.381 1.00 98.38 215 THR A C 1
ATOM 1648 O O . THR A 1 215 ? -12.003 9.121 8.910 1.00 98.38 215 THR A O 1
ATOM 1651 N N . LEU A 1 216 ? -14.112 9.855 9.169 1.00 98.31 216 LEU A N 1
ATOM 1652 C CA . LEU A 1 216 ? -14.691 9.065 8.086 1.00 98.31 216 LEU A CA 1
ATOM 1653 C C . LEU A 1 216 ? -14.969 10.016 6.936 1.00 98.31 216 LEU A C 1
ATOM 1655 O O . LEU A 1 216 ? -15.772 10.931 7.093 1.00 98.31 216 LEU A O 1
ATOM 1659 N N . ASP A 1 217 ? -14.285 9.816 5.819 1.00 96.69 217 ASP A N 1
ATOM 1660 C CA . ASP A 1 217 ? -14.385 10.688 4.654 1.00 96.69 217 ASP A CA 1
ATOM 1661 C C . ASP A 1 217 ? -14.572 9.857 3.385 1.00 96.69 217 ASP A C 1
ATOM 1663 O O . ASP A 1 217 ? -14.294 8.658 3.346 1.00 96.69 217 ASP A O 1
ATOM 1667 N N . THR A 1 218 ? -15.014 10.504 2.309 1.00 95.94 218 THR A N 1
ATOM 1668 C CA . THR A 1 218 ? -14.920 9.900 0.975 1.00 95.94 218 THR A CA 1
ATOM 1669 C C . THR A 1 218 ? -13.458 9.885 0.534 1.00 95.94 218 THR A C 1
ATOM 1671 O O . THR A 1 218 ? -12.764 10.894 0.663 1.00 95.94 218 THR A O 1
ATOM 1674 N N . CYS A 1 219 ? -12.996 8.748 0.008 1.00 95.12 219 CYS A N 1
ATOM 1675 C CA . CYS A 1 219 ? -11.660 8.594 -0.559 1.00 95.12 219 CYS A CA 1
ATOM 1676 C C . CYS A 1 219 ? -11.387 9.733 -1.561 1.00 95.12 219 CYS A C 1
ATOM 1678 O O . CYS A 1 219 ? -12.219 9.952 -2.450 1.00 95.12 219 CYS A O 1
ATOM 1680 N N . PRO A 1 220 ? -10.269 10.472 -1.430 1.00 95.12 220 PRO A N 1
ATOM 1681 C CA . PRO A 1 220 ? -9.899 11.457 -2.436 1.00 95.12 220 PRO A CA 1
ATOM 1682 C C . PRO A 1 220 ? -9.657 10.765 -3.781 1.00 95.12 220 PRO A C 1
ATOM 1684 O O . PRO A 1 220 ? -9.281 9.595 -3.824 1.00 95.12 220 PRO A O 1
ATOM 1687 N N . ASP A 1 221 ? -9.828 11.498 -4.882 1.00 97.19 221 ASP A N 1
ATOM 1688 C CA . ASP A 1 221 ? -9.548 10.963 -6.216 1.00 97.19 221 ASP A CA 1
ATOM 1689 C C . ASP A 1 221 ? -8.047 10.671 -6.370 1.00 97.19 221 ASP A C 1
ATOM 1691 O O . ASP A 1 221 ? -7.233 11.572 -6.595 1.00 97.19 221 ASP A O 1
ATOM 1695 N N . LEU A 1 222 ? -7.692 9.390 -6.252 1.00 97.31 222 LEU A N 1
ATOM 1696 C CA . LEU A 1 222 ? -6.309 8.917 -6.296 1.00 97.31 222 LEU A CA 1
ATOM 1697 C C . LEU A 1 222 ? -5.668 9.077 -7.685 1.00 97.31 222 LEU A C 1
ATOM 1699 O O . LEU A 1 222 ? -4.447 9.000 -7.798 1.00 97.31 222 LEU A O 1
ATOM 1703 N N . THR A 1 223 ? -6.434 9.377 -8.741 1.00 97.19 223 THR A N 1
ATOM 1704 C CA . THR A 1 223 ? -5.849 9.691 -10.058 1.00 97.19 223 THR A CA 1
ATOM 1705 C C . THR A 1 223 ? -5.209 11.077 -10.104 1.00 97.19 223 THR A C 1
ATOM 1707 O O . THR A 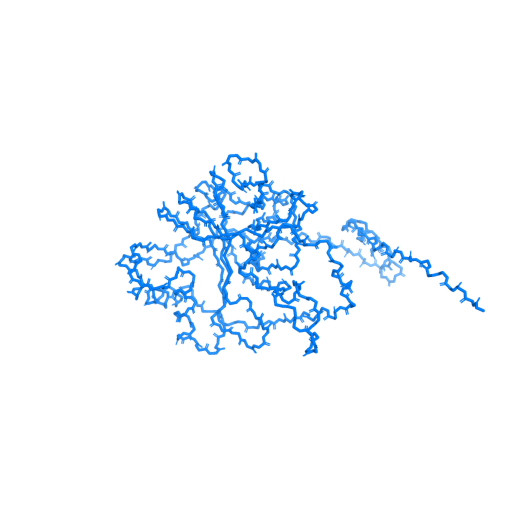1 223 ? -4.424 11.382 -11.007 1.00 97.19 223 THR A O 1
ATOM 1710 N N . LYS A 1 224 ? -5.543 11.948 -9.146 1.00 97.69 224 LYS A N 1
ATOM 1711 C CA . LYS A 1 224 ? -5.054 13.326 -9.087 1.00 97.69 224 LYS A CA 1
ATOM 1712 C C . LYS A 1 224 ? -3.751 13.424 -8.307 1.00 97.69 224 LYS A C 1
ATOM 1714 O O .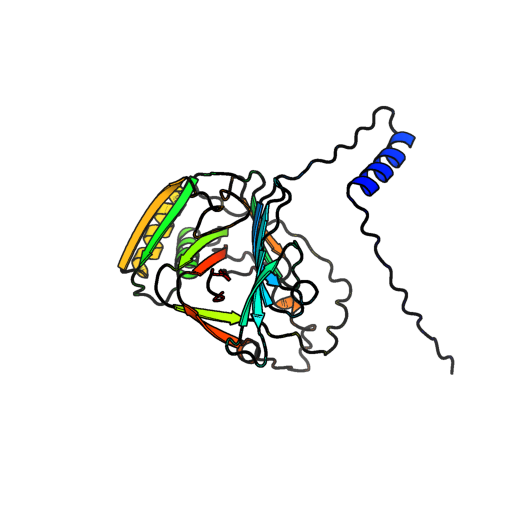 LYS A 1 224 ? -3.356 12.523 -7.570 1.00 97.69 224 LYS A O 1
ATOM 1719 N N . SER A 1 225 ? -3.076 14.560 -8.476 1.00 95.12 225 SER A N 1
ATOM 1720 C CA . SER A 1 225 ? -1.950 14.930 -7.617 1.00 95.12 225 SER A CA 1
ATOM 1721 C C . SER A 1 225 ? -2.403 14.994 -6.147 1.00 95.12 225 SER A C 1
ATOM 1723 O O . SER A 1 225 ? -3.507 15.483 -5.891 1.00 95.12 225 SER A O 1
ATOM 1725 N N . PRO A 1 226 ? -1.581 14.534 -5.187 1.00 94.94 226 PRO A N 1
ATOM 1726 C CA . PRO A 1 226 ? -0.217 14.014 -5.366 1.00 94.94 226 PRO A CA 1
ATOM 1727 C C . PRO A 1 226 ? -0.132 12.501 -5.636 1.00 94.94 226 PRO A C 1
ATOM 1729 O O . PRO A 1 226 ? 0.956 12.004 -5.884 1.00 94.94 226 PRO A O 1
ATOM 1732 N N . PHE A 1 227 ? -1.247 11.767 -5.612 1.00 96.81 227 PHE A N 1
ATOM 1733 C CA . PHE A 1 227 ? -1.262 10.301 -5.694 1.00 96.81 227 PHE A CA 1
ATOM 1734 C C . PHE A 1 227 ? -0.920 9.767 -7.093 1.00 96.81 227 PHE A C 1
ATOM 1736 O O . PHE A 1 227 ? -0.076 8.889 -7.222 1.00 96.81 227 PHE A O 1
ATOM 1743 N N . ARG A 1 228 ? -1.542 10.307 -8.151 1.00 96.69 228 ARG A N 1
ATOM 1744 C CA . ARG A 1 228 ? -1.307 9.919 -9.561 1.00 96.69 228 ARG A CA 1
ATOM 1745 C C . ARG A 1 228 ? -1.431 8.407 -9.843 1.00 96.69 228 ARG A C 1
ATOM 1747 O O . ARG A 1 228 ? -0.706 7.883 -10.690 1.00 96.69 228 ARG A O 1
ATOM 1754 N N . MET A 1 229 ? -2.341 7.724 -9.154 1.00 97.06 229 MET A N 1
ATOM 1755 C CA . MET A 1 229 ? -2.613 6.296 -9.343 1.00 97.06 229 MET A CA 1
ATOM 1756 C C . MET A 1 229 ? -3.508 6.031 -10.564 1.00 97.06 229 MET A C 1
ATOM 1758 O O . MET A 1 229 ? -4.105 6.945 -11.144 1.00 97.06 229 MET A O 1
ATOM 1762 N N . THR A 1 230 ? -3.632 4.768 -10.969 1.00 96.69 230 THR A N 1
ATOM 1763 C CA . THR A 1 230 ? -4.547 4.354 -12.045 1.00 96.69 230 THR A CA 1
ATOM 1764 C C . THR A 1 230 ? -6.006 4.235 -11.603 1.00 96.69 230 THR A C 1
ATOM 1766 O O . THR A 1 230 ? -6.894 4.402 -12.437 1.00 96.69 230 THR A O 1
ATOM 1769 N N . GLY A 1 231 ? -6.270 3.959 -10.323 1.00 94.69 231 GLY A N 1
ATOM 1770 C CA . GLY A 1 231 ? -7.614 3.960 -9.735 1.00 94.69 231 GLY A CA 1
ATOM 1771 C C . GLY A 1 231 ? -7.991 5.328 -9.158 1.00 94.69 231 GLY A C 1
ATOM 1772 O O . GLY A 1 231 ? -7.124 6.063 -8.700 1.00 94.69 231 GLY A O 1
ATOM 1773 N N . ASN A 1 232 ? -9.283 5.667 -9.140 1.00 95.62 232 ASN A N 1
ATOM 1774 C CA . ASN A 1 232 ? -9.810 6.902 -8.528 1.00 95.62 232 ASN A CA 1
ATOM 1775 C C . ASN A 1 232 ? -10.261 6.729 -7.064 1.00 95.62 232 ASN A C 1
ATOM 1777 O O . ASN A 1 232 ? -10.797 7.660 -6.469 1.00 95.62 232 ASN A O 1
ATOM 1781 N N . GLY A 1 233 ? -10.044 5.551 -6.482 1.00 94.62 233 GLY A N 1
ATOM 1782 C CA . GLY A 1 233 ? -10.335 5.235 -5.088 1.00 94.62 233 GLY A CA 1
ATOM 1783 C C . GLY A 1 233 ? -10.181 3.739 -4.807 1.00 94.62 233 GLY A C 1
ATOM 1784 O O . GLY A 1 233 ? -10.080 2.930 -5.731 1.00 94.62 233 GLY A O 1
ATOM 1785 N N . PHE A 1 234 ? -10.163 3.358 -3.527 1.00 92.06 234 PHE A N 1
ATOM 1786 C CA . PHE A 1 234 ? -9.985 1.955 -3.118 1.00 92.06 234 PHE A CA 1
ATOM 1787 C C . PHE A 1 234 ? -11.184 1.061 -3.426 1.00 92.06 234 PHE A C 1
ATOM 1789 O O . PHE A 1 234 ? -11.040 -0.157 -3.465 1.00 92.06 234 PHE A O 1
ATOM 1796 N N . GLY A 1 235 ? -12.363 1.635 -3.647 1.00 91.69 235 GLY A N 1
ATOM 1797 C CA . GLY A 1 235 ? -13.566 0.876 -3.939 1.00 91.69 235 GLY A CA 1
ATOM 1798 C C . GLY A 1 235 ? -14.091 0.065 -2.755 1.00 91.69 235 GLY A C 1
ATOM 1799 O O . GLY A 1 235 ? -13.863 0.391 -1.589 1.00 91.69 235 GLY A O 1
ATOM 1800 N N . ARG A 1 236 ? -14.831 -0.998 -3.063 1.00 90.56 236 ARG A N 1
ATOM 1801 C CA . ARG A 1 236 ? -15.432 -1.917 -2.085 1.00 90.56 236 ARG A CA 1
ATOM 1802 C C . ARG A 1 236 ? -14.890 -3.333 -2.258 1.00 90.56 236 ARG A C 1
ATOM 1804 O O . ARG A 1 236 ? -14.223 -3.646 -3.237 1.00 90.56 236 ARG A O 1
ATOM 1811 N N . LYS A 1 237 ? -15.215 -4.203 -1.293 1.00 89.19 237 LYS A N 1
ATOM 1812 C CA . LYS A 1 237 ? -14.781 -5.614 -1.265 1.00 89.19 237 LYS A CA 1
ATOM 1813 C C . LYS A 1 237 ? -13.258 -5.769 -1.344 1.00 89.19 237 LYS A C 1
ATOM 1815 O O . LYS A 1 237 ? -12.743 -6.651 -2.023 1.00 89.19 237 LYS A O 1
ATOM 1820 N N . LEU A 1 238 ? -12.546 -4.905 -0.625 1.00 89.88 238 LEU A N 1
ATOM 1821 C CA . LEU A 1 238 ? -11.097 -4.979 -0.542 1.00 89.88 238 LEU A CA 1
ATOM 1822 C C . LEU A 1 238 ? -10.670 -6.289 0.136 1.00 89.88 238 LEU A C 1
ATOM 1824 O O . LEU A 1 238 ? -11.176 -6.642 1.205 1.00 89.88 238 LEU A O 1
ATOM 1828 N N . SER A 1 239 ? -9.725 -6.981 -0.486 1.00 89.62 239 SER A N 1
ATOM 1829 C CA . SER A 1 239 ? -9.058 -8.175 0.030 1.00 89.62 239 SER A CA 1
ATOM 1830 C C . SER A 1 239 ? -7.547 -7.995 -0.059 1.00 89.62 239 SER A C 1
ATOM 1832 O O . SER A 1 239 ? -7.067 -7.218 -0.880 1.00 89.62 239 SER A O 1
ATOM 1834 N N . ILE A 1 240 ? -6.789 -8.703 0.777 1.00 90.00 240 ILE A N 1
ATOM 1835 C CA . ILE A 1 240 ? -5.324 -8.697 0.710 1.00 90.00 240 ILE A CA 1
ATOM 1836 C C . ILE A 1 240 ? -4.848 -10.026 0.131 1.00 90.00 240 ILE A C 1
ATOM 1838 O O . ILE A 1 240 ? -5.252 -11.090 0.597 1.00 90.00 240 ILE A O 1
ATOM 1842 N N . ALA A 1 241 ? -3.995 -9.949 -0.885 1.00 85.56 241 ALA A N 1
ATOM 1843 C CA . ALA A 1 241 ? -3.275 -11.074 -1.450 1.00 85.56 241 ALA A CA 1
ATOM 1844 C C . ALA A 1 241 ? -1.812 -11.014 -1.001 1.00 85.56 241 ALA A C 1
ATOM 1846 O O . ALA A 1 241 ? -1.086 -10.073 -1.330 1.00 85.56 241 ALA A O 1
ATOM 1847 N N . GLU A 1 242 ? -1.384 -12.039 -0.270 1.00 82.06 242 GLU A N 1
ATOM 1848 C CA . GLU A 1 242 ? 0.023 -12.284 0.034 1.00 82.06 242 GLU A CA 1
ATOM 1849 C C . GLU A 1 242 ? 0.564 -13.339 -0.924 1.00 82.06 242 GLU A C 1
ATOM 1851 O O . GLU A 1 242 ? 0.055 -14.460 -0.997 1.00 82.06 242 GLU A O 1
ATOM 1856 N N . VAL A 1 243 ? 1.591 -12.974 -1.684 1.00 75.75 243 VAL A N 1
ATOM 1857 C CA . VAL A 1 243 ? 2.254 -13.877 -2.621 1.00 75.75 243 VAL A CA 1
ATOM 1858 C C . VAL A 1 243 ? 3.710 -13.991 -2.222 1.00 75.75 243 VAL A C 1
ATOM 1860 O O . VAL A 1 243 ? 4.403 -12.984 -2.121 1.00 75.75 243 VAL A O 1
ATOM 1863 N N . GLY A 1 244 ? 4.181 -15.223 -2.033 1.00 72.38 244 GLY A N 1
ATOM 1864 C CA . GLY A 1 244 ? 5.572 -15.504 -1.701 1.00 72.38 244 GLY A CA 1
ATOM 1865 C C . GLY A 1 244 ? 5.987 -14.985 -0.324 1.00 72.38 244 GLY A C 1
ATOM 1866 O O . GLY A 1 244 ? 5.222 -15.061 0.629 1.00 72.38 244 GLY A O 1
ATOM 1867 N N . GLY A 1 245 ? 7.223 -14.506 -0.205 1.00 64.94 245 GLY A N 1
ATOM 1868 C CA . GLY A 1 245 ? 7.759 -13.965 1.045 1.00 64.94 245 GLY A CA 1
ATOM 1869 C C . GLY A 1 245 ? 9.277 -14.073 1.121 1.00 64.94 245 GLY A C 1
ATOM 1870 O O . GLY A 1 245 ? 9.918 -14.590 0.207 1.00 64.94 245 GLY A O 1
ATOM 1871 N N . MET A 1 246 ? 9.859 -13.636 2.243 1.00 59.19 246 MET A N 1
ATOM 1872 C CA . MET A 1 246 ? 11.315 -13.694 2.453 1.00 59.19 246 MET A CA 1
ATOM 1873 C C . MET A 1 246 ? 11.877 -15.114 2.309 1.00 59.19 246 MET A C 1
ATOM 1875 O O . MET A 1 246 ? 13.016 -15.268 1.897 1.00 59.19 246 MET A O 1
ATOM 1879 N N . GLY A 1 247 ? 11.081 -16.157 2.577 1.00 51.47 247 GLY A N 1
ATOM 1880 C CA . GLY A 1 247 ? 11.483 -17.550 2.354 1.00 51.47 247 GLY A CA 1
ATOM 1881 C C . GLY A 1 247 ? 11.855 -17.877 0.900 1.00 51.47 247 GLY A C 1
ATOM 1882 O O . GLY A 1 247 ? 12.639 -18.791 0.681 1.00 51.47 247 GLY A O 1
ATOM 1883 N N . ASN A 1 248 ? 11.378 -17.100 -0.081 1.00 52.34 248 ASN A N 1
ATOM 1884 C CA . ASN A 1 248 ? 11.756 -17.248 -1.490 1.00 52.34 248 ASN A CA 1
ATOM 1885 C C . ASN A 1 248 ? 13.139 -16.647 -1.817 1.00 52.34 248 ASN A C 1
ATOM 1887 O O . ASN A 1 248 ? 13.656 -16.889 -2.904 1.00 52.34 248 ASN A O 1
ATOM 1891 N N . LEU A 1 249 ? 13.738 -15.860 -0.912 1.00 51.41 249 LEU A N 1
ATOM 1892 C CA . LEU A 1 249 ? 15.081 -15.280 -1.074 1.00 51.41 249 LEU A CA 1
ATOM 1893 C C . LEU A 1 249 ? 16.205 -16.212 -0.598 1.00 51.41 249 LEU A C 1
ATOM 1895 O O . LEU A 1 249 ? 17.371 -15.920 -0.853 1.00 51.41 249 LEU A O 1
ATOM 1899 N N . PHE A 1 250 ? 15.890 -17.320 0.080 1.00 46.91 250 PHE A N 1
ATOM 1900 C CA . PHE A 1 250 ? 16.897 -18.191 0.690 1.00 46.91 250 PHE A CA 1
AT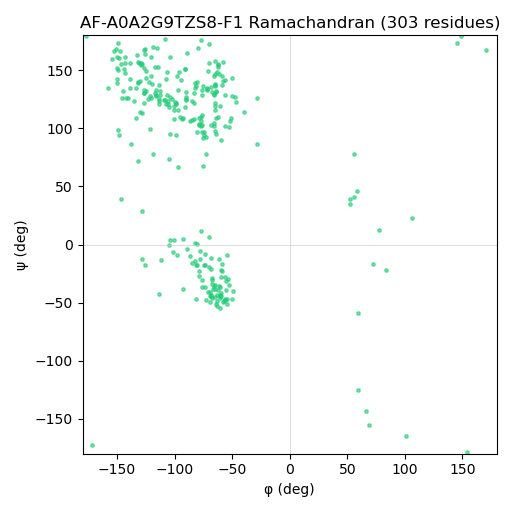OM 1901 C C . PHE A 1 250 ? 16.842 -19.609 0.119 1.00 46.91 250 PHE A C 1
ATOM 1903 O O . PHE A 1 250 ? 15.754 -20.166 -0.041 1.00 46.91 250 PHE A O 1
ATOM 1910 N N . PRO A 1 251 ? 17.995 -20.247 -0.155 1.00 40.12 251 PRO A N 1
ATOM 1911 C CA . PRO A 1 251 ? 18.009 -21.677 -0.397 1.00 40.12 251 PRO A CA 1
ATOM 1912 C C . PRO A 1 251 ? 17.592 -22.402 0.889 1.00 40.12 251 PRO A C 1
ATOM 1914 O O . PRO A 1 251 ? 17.875 -21.943 1.995 1.00 40.12 251 PRO A O 1
ATOM 1917 N N . ILE A 1 252 ? 16.916 -23.537 0.713 1.00 41.34 252 ILE A N 1
ATOM 1918 C CA . ILE A 1 252 ? 16.537 -24.518 1.739 1.00 41.34 252 ILE A CA 1
ATOM 1919 C C . ILE A 1 252 ? 17.534 -24.515 2.908 1.00 41.34 252 ILE A C 1
ATOM 1921 O O . ILE A 1 252 ? 18.738 -24.680 2.701 1.00 41.34 252 ILE A O 1
ATOM 1925 N N . LEU A 1 253 ? 17.011 -24.345 4.127 1.00 35.31 253 LEU A N 1
ATOM 1926 C CA . LEU A 1 253 ? 17.767 -24.307 5.376 1.00 35.31 253 LEU A CA 1
ATOM 1927 C C . LEU A 1 253 ? 18.532 -25.630 5.578 1.00 35.31 253 LEU A C 1
ATOM 1929 O O . LEU A 1 253 ? 18.022 -26.583 6.168 1.00 35.31 253 LEU A O 1
ATOM 1933 N N . HIS A 1 254 ? 19.764 -25.704 5.081 1.00 34.41 254 HIS A N 1
ATOM 1934 C CA . HIS A 1 254 ? 20.700 -26.751 5.457 1.00 34.41 254 HIS A CA 1
ATOM 1935 C C . HIS A 1 254 ? 21.197 -26.420 6.866 1.00 34.41 254 HIS A C 1
ATOM 1937 O O . HIS A 1 254 ? 22.125 -25.634 7.025 1.00 34.41 254 HIS A O 1
ATOM 1943 N N . LYS A 1 255 ? 20.582 -27.034 7.888 1.00 38.19 255 LYS A N 1
ATOM 1944 C CA . LYS A 1 255 ? 20.983 -26.921 9.309 1.00 38.19 255 LYS A CA 1
ATOM 1945 C C . LYS A 1 255 ? 22.452 -27.286 9.572 1.00 38.19 255 LYS A C 1
ATOM 1947 O O . LYS A 1 255 ? 22.948 -27.071 10.670 1.00 38.19 255 LYS A O 1
ATOM 1952 N N . ASP A 1 256 ? 23.127 -27.827 8.565 1.00 39.88 256 ASP A N 1
ATOM 1953 C CA . ASP A 1 256 ? 24.472 -28.372 8.662 1.00 39.88 256 ASP A CA 1
ATOM 1954 C C . ASP A 1 256 ? 25.539 -27.403 8.116 1.00 39.88 256 ASP A C 1
ATOM 1956 O O . ASP A 1 256 ? 26.729 -27.702 8.216 1.00 39.88 256 ASP A O 1
ATOM 1960 N N . LYS A 1 257 ? 25.146 -26.267 7.505 1.00 34.78 257 LYS A N 1
ATOM 1961 C CA . LYS A 1 257 ? 26.066 -25.257 6.946 1.00 34.78 257 LYS A CA 1
ATOM 1962 C C . LYS A 1 257 ? 25.466 -23.848 7.021 1.00 34.78 257 LYS A C 1
ATOM 1964 O O . LYS A 1 257 ? 24.700 -23.449 6.145 1.00 34.78 257 LYS A O 1
ATOM 1969 N N . ASP A 1 258 ? 25.860 -23.096 8.044 1.00 33.50 258 ASP A N 1
ATOM 1970 C CA . ASP A 1 258 ? 25.521 -21.681 8.208 1.00 33.50 258 ASP A CA 1
ATOM 1971 C C . ASP A 1 258 ? 26.104 -20.843 7.057 1.00 33.50 258 ASP A C 1
ATOM 1973 O O . ASP A 1 258 ? 27.313 -20.624 6.974 1.00 33.50 258 ASP A O 1
ATOM 1977 N N . TYR A 1 259 ? 25.244 -20.343 6.170 1.00 42.09 259 TYR A N 1
ATOM 1978 C CA . TYR A 1 259 ? 25.578 -19.227 5.287 1.00 42.09 259 TYR A CA 1
ATOM 1979 C C . TYR A 1 259 ? 24.888 -17.974 5.830 1.00 42.09 259 TYR A C 1
ATOM 1981 O O . TYR A 1 259 ? 23.716 -17.718 5.566 1.00 42.09 259 TYR A O 1
ATOM 1989 N N . ASP A 1 260 ? 25.639 -17.208 6.619 1.00 39.31 260 ASP A N 1
ATOM 1990 C CA . ASP A 1 260 ? 25.230 -15.959 7.265 1.00 39.31 260 ASP A CA 1
ATOM 1991 C C . ASP A 1 260 ? 25.194 -14.812 6.227 1.00 39.31 260 ASP A C 1
ATOM 1993 O O . ASP A 1 260 ? 26.027 -13.902 6.235 1.00 39.31 260 ASP A O 1
ATOM 1997 N N . ILE A 1 261 ? 24.260 -14.862 5.264 1.00 47.22 261 ILE A N 1
ATOM 1998 C CA . ILE A 1 261 ? 23.925 -13.667 4.474 1.00 47.22 261 ILE A CA 1
ATOM 1999 C C . ILE A 1 261 ? 23.142 -12.755 5.412 1.00 47.22 261 ILE A C 1
ATOM 2001 O O . ILE A 1 261 ? 21.923 -12.857 5.547 1.00 47.22 261 ILE A O 1
ATOM 2005 N N . LYS A 1 262 ? 23.854 -11.854 6.087 1.00 53.62 262 LYS A N 1
ATOM 2006 C CA . LYS A 1 262 ? 23.231 -10.780 6.860 1.00 53.62 262 LYS A CA 1
ATOM 2007 C C . LYS A 1 262 ? 22.482 -9.875 5.884 1.00 53.62 262 LYS A C 1
ATOM 2009 O O . LYS A 1 262 ? 23.090 -8.994 5.289 1.00 53.62 262 LYS A O 1
ATOM 2014 N N . VAL A 1 263 ? 21.183 -10.113 5.701 1.00 56.41 263 VAL A N 1
ATOM 2015 C CA . VAL A 1 263 ? 20.286 -9.390 4.773 1.00 56.41 263 VAL A CA 1
ATOM 2016 C C . VAL A 1 263 ? 20.419 -7.878 4.923 1.00 56.41 263 VAL A C 1
ATOM 2018 O O . VAL A 1 263 ? 20.486 -7.159 3.934 1.00 56.41 263 VAL A O 1
ATOM 2021 N N . GLU A 1 264 ? 20.549 -7.403 6.161 1.00 57.94 264 GLU A N 1
ATOM 2022 C CA . GLU A 1 264 ? 20.756 -5.988 6.483 1.00 57.94 264 GLU A CA 1
ATOM 2023 C C . GLU A 1 264 ? 22.031 -5.398 5.869 1.00 57.94 264 GLU A C 1
ATOM 2025 O O . GLU A 1 264 ? 22.082 -4.206 5.601 1.00 57.94 264 GLU A O 1
ATOM 2030 N N . LYS A 1 265 ? 23.061 -6.219 5.632 1.00 60.22 265 LYS A N 1
ATOM 2031 C CA . LYS A 1 265 ? 24.300 -5.801 4.963 1.00 60.22 265 LYS A CA 1
ATOM 2032 C C . LYS A 1 265 ? 24.201 -5.850 3.438 1.00 60.22 265 LYS A C 1
ATOM 2034 O O . LYS A 1 265 ? 25.080 -5.315 2.770 1.00 60.22 265 LYS A O 1
ATOM 2039 N N . TRP A 1 266 ? 23.196 -6.539 2.900 1.00 70.25 266 TRP A N 1
ATOM 2040 C CA . TRP A 1 266 ? 22.961 -6.652 1.461 1.00 70.25 266 TRP A CA 1
ATOM 2041 C C . TRP A 1 266 ? 22.004 -5.568 0.952 1.00 70.25 266 TRP A C 1
ATOM 2043 O O . TRP A 1 266 ? 22.230 -5.014 -0.121 1.00 70.25 266 TRP A O 1
ATOM 2053 N N . LEU A 1 267 ? 20.976 -5.227 1.735 1.00 79.12 267 LEU A N 1
ATOM 2054 C CA . LEU A 1 267 ? 20.081 -4.110 1.439 1.00 79.12 267 LEU A CA 1
ATOM 2055 C C . LEU A 1 267 ? 20.826 -2.777 1.568 1.00 79.12 267 LEU A C 1
ATOM 2057 O O . LEU A 1 267 ? 21.473 -2.521 2.585 1.00 79.12 267 LEU A O 1
ATOM 2061 N N . GLN A 1 268 ? 20.706 -1.906 0.565 1.00 84.25 268 GLN A N 1
ATOM 2062 C CA . GLN A 1 268 ? 21.234 -0.545 0.670 1.00 84.25 268 GLN A CA 1
ATOM 2063 C C . GLN A 1 268 ? 20.160 0.368 1.237 1.00 84.25 268 GLN A C 1
ATOM 2065 O O . GLN A 1 268 ? 19.043 0.388 0.721 1.00 84.25 268 GLN A O 1
ATOM 2070 N N . ARG A 1 269 ? 20.500 1.098 2.301 1.00 89.44 269 ARG A N 1
ATOM 2071 C CA . ARG A 1 269 ? 19.593 2.030 2.971 1.00 89.44 269 ARG A CA 1
ATOM 2072 C C . ARG A 1 269 ? 19.825 3.457 2.502 1.00 89.44 269 ARG A C 1
ATOM 2074 O O . ARG A 1 269 ? 20.966 3.847 2.259 1.00 89.44 269 ARG A O 1
ATOM 2081 N N . PHE A 1 270 ? 18.745 4.221 2.431 1.00 91.56 270 PHE A N 1
ATOM 2082 C CA . PHE A 1 270 ? 18.741 5.605 1.988 1.00 91.56 270 PHE A CA 1
ATOM 2083 C C . PHE A 1 270 ? 17.811 6.429 2.871 1.00 91.56 270 PHE A C 1
ATOM 2085 O O . PHE A 1 270 ? 16.737 5.972 3.256 1.00 91.56 270 PHE A O 1
ATOM 2092 N N . GLU A 1 271 ? 18.216 7.661 3.155 1.00 93.88 271 GLU A N 1
ATOM 2093 C CA . GLU A 1 271 ? 17.322 8.671 3.707 1.00 93.88 271 GLU A CA 1
ATOM 2094 C C . GLU A 1 271 ? 16.694 9.435 2.540 1.00 93.88 271 GLU A C 1
ATOM 2096 O O . GLU A 1 271 ? 17.402 10.036 1.730 1.00 93.88 271 GLU A O 1
ATOM 2101 N N . VAL A 1 272 ? 15.371 9.364 2.436 1.00 94.56 272 VAL A N 1
ATOM 2102 C CA . VAL A 1 272 ? 14.570 9.999 1.384 1.00 94.56 272 VAL A CA 1
ATOM 2103 C C . VAL A 1 272 ? 13.669 11.075 1.976 1.00 94.56 272 VAL A C 1
ATOM 2105 O O . VAL A 1 272 ? 13.275 11.008 3.143 1.00 94.56 272 VAL A O 1
ATOM 2108 N N . LYS A 1 273 ? 13.318 12.079 1.178 1.00 96.00 273 LYS A N 1
ATOM 2109 C CA . LYS A 1 273 ? 12.615 13.283 1.616 1.00 96.00 273 LYS A CA 1
ATOM 2110 C C . LYS A 1 273 ? 11.162 13.288 1.170 1.00 96.00 273 LYS A C 1
ATOM 2112 O O . LYS A 1 273 ? 10.777 12.808 0.111 1.00 96.00 273 LYS A O 1
ATOM 2117 N N . ALA A 1 274 ? 10.325 13.903 1.991 1.00 96.25 274 ALA A N 1
ATOM 2118 C CA . ALA A 1 274 ? 8.975 14.260 1.593 1.00 96.25 274 ALA A CA 1
ATOM 2119 C C . ALA A 1 274 ? 8.966 15.266 0.412 1.00 96.25 274 ALA A C 1
ATOM 2121 O O . ALA A 1 274 ? 9.867 16.103 0.320 1.00 96.25 274 ALA A O 1
ATOM 2122 N N . PRO A 1 275 ? 7.907 15.289 -0.422 1.00 97.31 275 PRO A N 1
ATOM 2123 C CA . PRO A 1 275 ? 6.700 14.475 -0.311 1.00 97.31 275 PRO A CA 1
ATOM 2124 C C . PRO A 1 275 ? 6.876 13.056 -0.866 1.00 97.31 275 PRO A C 1
ATOM 2126 O O . PRO A 1 275 ? 7.406 12.893 -1.962 1.00 97.31 275 PRO A O 1
ATOM 2129 N N . LEU A 1 276 ? 6.365 12.057 -0.140 1.00 98.06 276 LEU A N 1
ATOM 2130 C CA . LEU A 1 276 ? 6.302 10.658 -0.583 1.00 98.06 276 LEU A CA 1
ATOM 2131 C C . LEU A 1 276 ? 4.857 10.161 -0.578 1.00 98.06 276 LEU A C 1
ATOM 2133 O O . LEU A 1 276 ? 4.106 10.432 0.366 1.00 98.06 276 LEU A O 1
ATOM 2137 N N . VAL A 1 277 ? 4.489 9.394 -1.599 1.00 98.38 277 VAL A N 1
ATOM 2138 C CA . VAL A 1 277 ? 3.260 8.599 -1.638 1.00 98.38 277 VAL A CA 1
ATOM 2139 C C . VAL A 1 277 ? 3.619 7.170 -1.268 1.00 98.38 277 VAL A C 1
ATOM 2141 O O . VAL A 1 277 ? 4.455 6.560 -1.923 1.00 98.38 277 VAL A O 1
ATOM 2144 N N . CYS A 1 278 ? 2.999 6.632 -0.224 1.00 98.44 278 CYS A N 1
ATOM 2145 C CA . CYS A 1 278 ? 3.360 5.329 0.319 1.00 98.44 278 CYS A CA 1
ATOM 2146 C C . CYS A 1 278 ? 2.169 4.376 0.299 1.00 98.44 278 CYS A C 1
ATOM 2148 O O . CYS A 1 278 ? 1.102 4.698 0.827 1.00 98.44 278 CYS A O 1
ATOM 2150 N N . ALA A 1 279 ? 2.372 3.191 -0.274 1.00 98.38 279 ALA A N 1
ATOM 2151 C CA . ALA A 1 279 ? 1.406 2.104 -0.270 1.00 98.38 279 ALA A CA 1
ATOM 2152 C C . ALA A 1 279 ? 1.772 1.096 0.811 1.00 98.38 279 ALA A C 1
ATOM 2154 O O . ALA A 1 279 ? 2.878 0.554 0.810 1.00 98.38 279 ALA A O 1
ATOM 2155 N N . THR A 1 280 ? 0.844 0.848 1.732 1.00 98.12 280 THR A N 1
ATOM 2156 C CA . THR A 1 280 ? 1.078 -0.006 2.897 1.00 98.12 280 THR A CA 1
ATOM 2157 C C . THR A 1 280 ? 0.057 -1.130 2.986 1.00 98.12 280 THR A C 1
ATOM 2159 O O . THR A 1 280 ? -1.122 -0.933 2.683 1.00 98.12 280 THR A O 1
ATOM 2162 N N . VAL A 1 281 ? 0.521 -2.298 3.425 1.00 97.50 281 VAL A N 1
ATOM 2163 C CA . VAL A 1 281 ? -0.281 -3.464 3.801 1.00 97.50 281 VAL A CA 1
ATOM 2164 C C . VAL A 1 281 ? 0.249 -3.985 5.133 1.00 97.50 281 VAL A C 1
ATOM 2166 O O . VAL A 1 281 ? 1.463 -4.088 5.328 1.00 97.50 281 VAL A O 1
ATOM 2169 N N . PHE A 1 282 ? -0.644 -4.294 6.069 1.00 96.94 282 PHE A N 1
ATOM 2170 C CA . PHE A 1 282 ? -0.264 -4.854 7.362 1.00 96.94 282 PHE A CA 1
ATOM 2171 C C . PHE A 1 282 ? -1.384 -5.679 8.004 1.00 96.94 282 PHE A C 1
ATOM 2173 O O . PHE A 1 282 ? -2.571 -5.511 7.715 1.00 96.94 282 PHE A O 1
ATOM 2180 N N . HIS A 1 283 ? -0.988 -6.538 8.943 1.00 96.50 283 HIS A N 1
ATOM 2181 C CA . HIS A 1 283 ? -1.858 -7.492 9.634 1.00 96.50 283 HIS A CA 1
ATOM 2182 C C . HIS A 1 283 ? -1.713 -7.317 11.144 1.00 96.50 283 HIS A C 1
ATOM 2184 O O . HIS A 1 283 ? -0.601 -7.248 11.659 1.00 96.50 283 HIS A O 1
ATOM 2190 N N . SER A 1 284 ? -2.809 -7.246 11.900 1.00 96.81 284 SER A N 1
ATOM 2191 C CA . SER A 1 284 ? -2.730 -7.102 13.362 1.00 96.81 284 SER A CA 1
ATOM 2192 C C . SER A 1 284 ? -2.156 -8.347 14.049 1.00 96.81 284 SER A C 1
ATOM 2194 O O . SER A 1 284 ? -1.498 -8.226 15.083 1.00 96.81 284 SER A O 1
ATOM 2196 N N . TYR A 1 285 ? -2.372 -9.528 13.467 1.00 93.75 285 TYR A N 1
ATOM 2197 C CA . TYR A 1 285 ? -2.015 -10.826 14.034 1.00 93.75 285 TYR A CA 1
ATOM 2198 C C . TYR A 1 285 ? -1.705 -11.845 12.927 1.00 93.75 285 TYR A C 1
ATOM 2200 O O . TYR A 1 285 ? -2.383 -11.852 11.902 1.00 93.75 285 TYR A O 1
ATOM 2208 N N . ASP A 1 286 ? -0.712 -12.711 13.147 1.00 91.06 286 ASP A N 1
ATOM 2209 C CA . ASP A 1 286 ? -0.421 -13.858 12.277 1.00 91.06 286 ASP A CA 1
ATOM 2210 C C . ASP A 1 286 ? -0.999 -15.144 12.901 1.00 91.06 286 ASP A C 1
ATOM 2212 O O . ASP A 1 286 ? -0.528 -15.554 13.967 1.00 91.06 286 ASP A O 1
ATOM 2216 N N . PRO A 1 287 ? -1.980 -15.808 12.259 1.00 85.31 287 PRO A N 1
ATOM 2217 C CA . PRO A 1 287 ? -2.522 -17.081 12.727 1.00 85.31 287 PRO A CA 1
ATOM 2218 C C . PRO A 1 287 ? -1.628 -18.306 12.438 1.00 85.31 287 PRO A C 1
ATOM 2220 O O . PRO A 1 287 ? -2.082 -19.437 12.601 1.00 85.31 287 PRO A O 1
ATOM 2223 N N . GLY A 1 288 ? -0.376 -18.108 12.015 1.00 83.62 288 GLY A N 1
ATOM 2224 C CA . GLY A 1 288 ? 0.589 -19.174 11.717 1.00 83.62 288 GLY A CA 1
ATOM 2225 C C . GLY A 1 288 ? 0.834 -19.390 10.222 1.00 83.62 288 GLY A C 1
ATOM 2226 O O . GLY A 1 288 ? 1.256 -20.473 9.823 1.00 83.62 288 GLY A O 1
ATOM 2227 N N . PHE A 1 289 ? 0.567 -18.376 9.398 1.00 80.31 289 PHE A N 1
ATOM 2228 C CA . PHE A 1 289 ? 0.760 -18.399 7.946 1.00 80.31 289 PHE A CA 1
ATOM 2229 C C . PHE A 1 289 ? 2.041 -17.684 7.502 1.00 80.31 289 PHE A C 1
ATOM 2231 O O . PHE A 1 289 ? 2.303 -17.615 6.303 1.00 80.31 289 PHE A O 1
ATOM 2238 N N . ASN A 1 290 ? 2.855 -17.206 8.455 1.00 79.88 290 ASN A N 1
ATOM 2239 C CA . ASN A 1 290 ? 4.094 -16.472 8.202 1.00 79.88 290 ASN A CA 1
ATOM 2240 C C . ASN A 1 290 ? 3.833 -15.205 7.372 1.00 79.88 290 ASN A C 1
ATOM 2242 O O . ASN A 1 290 ? 4.521 -14.930 6.385 1.00 79.88 290 ASN A O 1
ATOM 2246 N N . LEU A 1 291 ? 2.793 -14.471 7.776 1.00 83.12 291 LEU A N 1
ATOM 2247 C CA . LEU A 1 291 ? 2.335 -13.260 7.100 1.00 83.12 291 LEU A CA 1
ATOM 2248 C C . LEU A 1 291 ? 3.389 -12.162 7.198 1.00 83.12 291 LEU A C 1
ATOM 2250 O O . LEU A 1 291 ? 4.056 -11.988 8.228 1.00 83.12 291 LEU A O 1
ATOM 2254 N N . ARG A 1 292 ? 3.508 -11.346 6.148 1.00 87.75 292 ARG A N 1
ATOM 2255 C CA . ARG A 1 292 ? 4.331 -10.137 6.225 1.00 87.75 292 ARG A CA 1
ATOM 2256 C C . ARG A 1 292 ? 3.584 -9.081 7.037 1.00 87.75 292 ARG A C 1
ATOM 2258 O O . ARG A 1 292 ? 2.829 -8.280 6.502 1.00 87.75 292 ARG A O 1
ATOM 2265 N N . MET A 1 293 ? 3.841 -9.061 8.344 1.00 93.81 293 MET A N 1
ATOM 2266 C CA . MET A 1 293 ? 3.090 -8.248 9.311 1.00 93.81 293 MET A CA 1
ATOM 2267 C C . MET A 1 293 ? 2.983 -6.761 8.970 1.00 93.81 293 MET A C 1
ATOM 2269 O O . MET A 1 293 ? 1.960 -6.157 9.280 1.00 93.81 293 MET A O 1
ATOM 2273 N N . GLU A 1 294 ? 4.017 -6.183 8.359 1.00 95.31 294 GLU A N 1
ATOM 2274 C CA . GLU A 1 294 ? 4.040 -4.813 7.846 1.00 95.31 294 GLU A CA 1
ATOM 2275 C C . GLU A 1 294 ? 4.872 -4.769 6.559 1.00 95.31 294 GLU A C 1
ATOM 2277 O O . GLU A 1 294 ? 5.998 -5.286 6.509 1.00 95.31 294 GLU A O 1
ATOM 2282 N N . HIS A 1 295 ? 4.338 -4.132 5.520 1.00 96.81 295 HIS A N 1
ATOM 2283 C CA . HIS A 1 295 ? 5.050 -3.885 4.275 1.00 96.81 295 HIS A CA 1
ATOM 2284 C C . HIS A 1 295 ? 4.619 -2.540 3.694 1.00 96.81 295 HIS A C 1
ATOM 2286 O O . HIS A 1 295 ? 3.429 -2.288 3.530 1.00 96.81 295 HIS A O 1
ATOM 2292 N N . THR A 1 296 ? 5.578 -1.657 3.417 1.00 98.06 296 THR A N 1
ATOM 2293 C CA . THR A 1 296 ? 5.312 -0.335 2.842 1.00 98.06 296 THR A CA 1
ATOM 2294 C C . THR A 1 296 ? 6.403 0.005 1.845 1.00 98.06 296 THR A C 1
ATOM 2296 O O . THR A 1 296 ? 7.565 -0.025 2.231 1.00 98.06 296 THR A O 1
ATOM 2299 N N . HIS A 1 297 ? 6.024 0.352 0.618 1.00 97.94 297 HIS A N 1
ATOM 2300 C CA . HIS A 1 297 ? 6.906 0.949 -0.391 1.00 97.94 297 HIS A CA 1
ATOM 2301 C C . HIS A 1 297 ? 6.389 2.348 -0.727 1.00 97.94 297 HIS A C 1
ATOM 2303 O O . HIS A 1 297 ? 5.185 2.607 -0.592 1.00 97.94 297 HIS A O 1
ATOM 2309 N N . CYS A 1 298 ? 7.277 3.239 -1.158 1.00 97.69 298 CYS A N 1
ATOM 2310 C CA . CYS A 1 298 ? 6.926 4.610 -1.491 1.00 97.69 298 CYS A CA 1
ATOM 2311 C C . CYS A 1 298 ? 7.380 4.979 -2.911 1.00 97.69 298 CYS A C 1
ATOM 2313 O O . CYS A 1 298 ? 8.072 4.228 -3.591 1.00 97.69 298 CYS A O 1
ATOM 2315 N N . TYR A 1 299 ? 6.897 6.119 -3.393 1.00 97.50 299 TYR A N 1
ATOM 2316 C CA . TYR A 1 299 ? 7.361 6.784 -4.607 1.00 97.50 299 TYR A CA 1
ATOM 2317 C C . TYR A 1 299 ? 7.117 8.288 -4.494 1.00 97.50 299 TYR A C 1
ATOM 2319 O O . TYR A 1 299 ? 6.339 8.752 -3.651 1.00 97.50 299 TYR A O 1
ATOM 2327 N N . SER A 1 300 ? 7.735 9.057 -5.383 1.00 96.62 300 SER A N 1
ATOM 2328 C CA . SER A 1 300 ? 7.541 10.501 -5.474 1.00 96.62 300 SER A CA 1
ATOM 2329 C C . SER A 1 300 ? 7.714 11.015 -6.906 1.00 96.62 300 SER A C 1
ATOM 2331 O O . SER A 1 300 ? 8.114 10.282 -7.809 1.00 96.62 300 SER A O 1
ATOM 2333 N N . ASP A 1 301 ? 7.413 12.301 -7.108 1.00 93.25 301 ASP A N 1
ATOM 2334 C CA . ASP A 1 301 ? 7.689 13.016 -8.362 1.00 93.25 301 ASP A CA 1
ATOM 2335 C C . ASP A 1 301 ? 9.170 13.472 -8.462 1.00 93.25 301 ASP A C 1
ATOM 2337 O O . ASP A 1 301 ? 9.541 14.120 -9.440 1.00 93.25 301 ASP A O 1
ATOM 2341 N N . HIS A 1 302 ? 10.009 13.181 -7.457 1.00 93.12 302 HIS A N 1
ATOM 2342 C CA . HIS A 1 302 ? 11.400 13.653 -7.349 1.00 93.12 302 HIS A CA 1
ATOM 2343 C C . HIS A 1 302 ? 12.412 12.517 -7.104 1.00 93.12 302 HIS A C 1
ATOM 2345 O O . HIS A 1 302 ? 13.484 12.741 -6.558 1.00 93.12 302 HIS A O 1
ATOM 2351 N N . ASP A 1 303 ? 12.078 11.316 -7.589 1.00 92.00 303 ASP A N 1
ATOM 2352 C CA . ASP A 1 303 ? 12.872 10.074 -7.585 1.00 92.00 303 ASP A CA 1
ATOM 2353 C C . ASP A 1 303 ? 13.050 9.348 -6.245 1.00 92.00 303 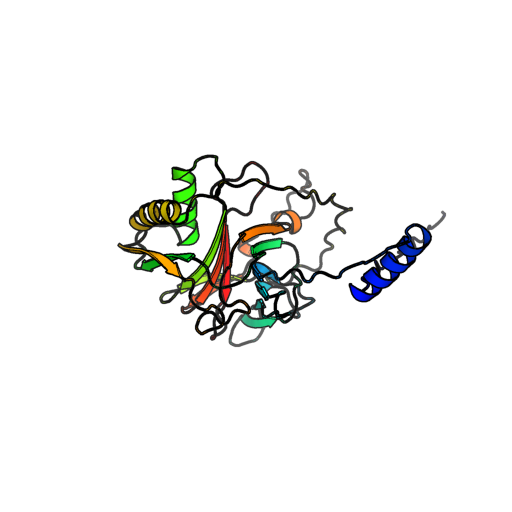ASP A C 1
ATOM 2355 O O . ASP A 1 303 ? 13.325 8.146 -6.264 1.00 92.00 303 ASP A O 1
ATOM 2359 N N . ASP A 1 304 ? 12.799 10.010 -5.119 1.00 91.94 304 ASP A N 1
ATOM 2360 C CA . ASP A 1 304 ? 12.755 9.389 -3.793 1.00 91.94 304 ASP A CA 1
ATOM 2361 C C . ASP A 1 304 ? 11.586 8.391 -3.677 1.00 91.94 304 ASP A C 1
ATOM 2363 O O . ASP A 1 304 ? 10.433 8.744 -3.957 1.00 91.94 304 ASP A O 1
ATOM 2367 N N . GLY A 1 305 ? 11.852 7.158 -3.235 1.00 83.88 305 GLY A N 1
ATOM 2368 C CA . GLY A 1 305 ? 10.835 6.106 -3.110 1.00 83.88 305 GLY A CA 1
ATOM 2369 C C . GLY A 1 305 ? 11.323 4.847 -2.419 1.00 83.88 305 GLY A C 1
ATOM 2370 O O . GLY A 1 305 ? 12.495 4.484 -2.649 1.00 83.88 305 GLY A O 1
#

Secondary structure (DSSP, 8-state):
-----------------HHHHHHHHHHHHHTT-SS----------EEEEEEEEPHHHHSS-EEEEEEEETTTTEE-EEEEEE-TTSSSSEEEEEE-----EEEEEEEEEEE-B--EEEEEEEEEE-SS--HHHHHHHHHHHHHTTS--EEEEEEEE-SSEEEEEE--PPPSS---------------------HHHHHHHHHHHHTTTEEEEEEEEEEPP-TTSTTT--SSSSB-EEEEEEEEE-GGGGS----TTS-----HHHHSEEEEEES-EEEEEEEES--SSS---SEEEEEE-TTS--

Sequence (305 aa):
MYTMSWNTFVINTLRPSNAELRSVIENALWKNYKNVQVTLTTCPAFAFGPCACPASVAGTAGELVADANFAESKIASKATIQQGGHTSPYKSLTIDSPKFNLMANLAISEEPGPAEVVHIKCSERIGEENLPGCIRKGLARHYGQSCVSLAGIFLLLRGEADVHIVPDYPPASFKTMDEMSWKTFVINTLKPTNAELRSVIETALWKNFKNVQVTLDTCPDLTKSPFRMTGNGFGRKLSIAEVGGMGNLFPILHKDKDYDIKVEKWLQRFEVKAPLVCATVFHSYDPGFNLRMEHTHCYSDHDDG

Mean predicted aligned error: 9.84 Å

Radius of gyration: 22.11 Å; Cα contacts (8 Å, |Δi|>4): 610; chains: 1; bounding box: 57×63×51 Å